Protein AF-A0A177C1U3-F1 (afdb_monomer)

Radius of gyration: 17.41 Å; Cα contacts (8 Å, |Δi|>4): 372; chains: 1; bounding box: 35×48×60 Å

Secondary structure (DSSP, 8-state):
-HHHHHHHHHHTTS--EEEEEEEEEEPP-TTS-----EEEEEE-TT--SPPPTTTSPPEEB-S---TT--EEEEEE-TT---SS-GGG--GGGEEEEEEEEEETTEEEEEEESS-BTTBPTTEEEETTS-EEEEEEEPPSS-S--TTS-BTTEEEEEEEEEEESS-HHHHHHGGGT---

Organism: NCBI:txid1460663

Solvent-accessible surface area (backbone atoms only — not comparable to full-atom values): 10012 Å² total; per-residue (Å²): 123,76,70,64,62,61,57,63,65,54,60,75,72,72,66,75,22,39,25,26,39,25,44,34,40,33,61,52,62,94,93,55,82,83,61,64,52,63,28,31,36,58,37,51,76,84,61,90,62,64,80,49,67,94,69,37,57,79,35,42,66,34,98,66,36,69,92,83,38,69,15,33,22,72,39,48,55,93,96,50,46,20,80,56,58,64,96,73,20,42,33,80,35,36,40,34,42,38,36,19,69,38,79,63,72,73,38,41,37,39,29,36,55,49,71,57,88,91,42,56,54,27,31,30,21,33,84,87,67,46,81,49,37,42,39,45,54,43,58,84,77,72,86,70,59,86,36,52,71,47,84,58,34,28,40,33,65,32,30,42,33,43,24,80,55,37,19,60,60,67,48,34,46,87,71,74,62,69,136

pLDDT: mean 81.42, std 16.25, range [36.5, 97.38]

Structure (mmCIF, N/CA/C/O backbone):
data_AF-A0A177C1U3-F1
#
_entry.id   AF-A0A177C1U3-F1
#
loop_
_atom_site.group_PDB
_atom_site.id
_atom_site.type_symbol
_atom_site.label_atom_id
_atom_site.label_alt_id
_atom_site.label_comp_id
_atom_site.label_asym_id
_atom_site.label_entity_id
_atom_site.label_seq_id
_atom_site.pdbx_PDB_ins_code
_atom_site.Cartn_x
_atom_site.Cartn_y
_atom_site.Cartn_z
_atom_site.occupancy
_atom_site.B_iso_or_equiv
_atom_site.auth_seq_id
_atom_site.auth_comp_id
_atom_site.auth_asym_id
_atom_site.auth_atom_id
_atom_site.pdbx_PDB_model_num
ATOM 1 N N . MET A 1 1 ? -15.295 -27.715 32.038 1.00 53.31 1 MET A N 1
ATOM 2 C CA . MET A 1 1 ? -15.786 -27.075 30.794 1.00 53.31 1 MET A CA 1
ATOM 3 C C . MET A 1 1 ? -15.367 -25.613 30.617 1.00 53.31 1 MET A C 1
ATOM 5 O O . MET A 1 1 ? -15.285 -25.189 29.478 1.00 53.31 1 MET A O 1
ATOM 9 N N . LEU A 1 2 ? -15.043 -24.852 31.671 1.00 50.16 2 LEU A N 1
ATOM 10 C CA . LEU A 1 2 ? -14.601 -23.446 31.549 1.00 50.16 2 LEU A CA 1
ATOM 11 C C . LEU A 1 2 ? -13.180 -23.249 30.981 1.00 50.16 2 LEU A C 1
ATOM 13 O O . LEU A 1 2 ? -12.895 -22.213 30.396 1.00 50.16 2 LEU A O 1
ATOM 17 N N . VAL A 1 3 ? -12.302 -24.247 31.104 1.00 51.56 3 VAL A N 1
ATOM 18 C CA . VAL A 1 3 ? -10.895 -24.147 30.668 1.00 51.56 3 VAL A CA 1
ATOM 19 C C . VAL A 1 3 ? -10.744 -24.239 29.141 1.00 51.56 3 VAL A C 1
ATOM 21 O O . VAL A 1 3 ? -9.829 -23.654 28.581 1.00 51.56 3 VAL A O 1
ATOM 24 N N . TYR A 1 4 ? -11.670 -24.907 28.444 1.00 43.78 4 TYR A N 1
ATOM 25 C CA . TYR A 1 4 ? -11.571 -25.124 26.993 1.00 43.78 4 TYR A CA 1
ATOM 26 C C . TYR A 1 4 ? -11.858 -23.851 26.178 1.00 43.78 4 TYR A C 1
ATOM 28 O O . TYR A 1 4 ? -11.235 -23.619 25.147 1.00 43.78 4 TYR A O 1
ATOM 36 N N . TYR A 1 5 ? -12.748 -22.986 26.675 1.00 47.44 5 TYR A N 1
ATOM 37 C CA . TYR A 1 5 ? -13.070 -21.713 26.022 1.00 47.44 5 TYR A CA 1
ATOM 38 C C . TYR A 1 5 ? -11.947 -20.680 26.138 1.00 47.44 5 TYR A C 1
ATOM 40 O O . TYR A 1 5 ? -11.836 -19.829 25.265 1.00 47.44 5 TYR A O 1
ATOM 48 N N . PHE A 1 6 ? -11.095 -20.772 27.165 1.00 46.22 6 PHE A N 1
ATOM 49 C CA . PHE A 1 6 ? -9.978 -19.842 27.359 1.00 46.22 6 PHE A CA 1
ATOM 50 C C . PHE A 1 6 ? -8.821 -20.083 26.380 1.00 46.22 6 PHE A C 1
ATOM 52 O O . PHE A 1 6 ? -8.090 -19.153 26.053 1.00 46.22 6 PHE A O 1
ATOM 59 N N . PHE A 1 7 ? -8.660 -21.315 25.887 1.00 46.75 7 PHE A N 1
ATOM 60 C CA . PHE A 1 7 ? -7.615 -21.626 24.911 1.00 46.75 7 PHE A CA 1
ATOM 61 C C . PHE A 1 7 ?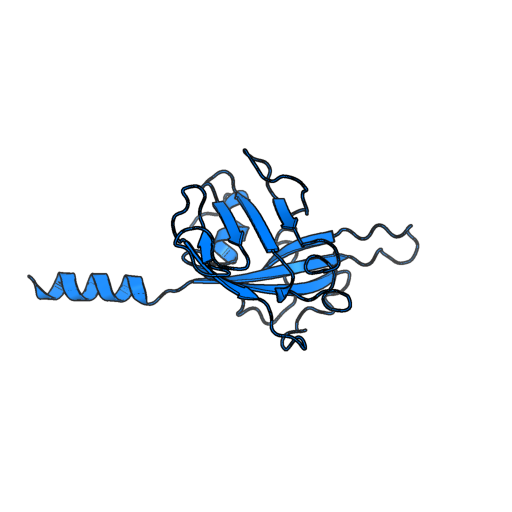 -7.998 -21.212 23.488 1.00 46.75 7 PHE A C 1
ATOM 63 O O . PHE A 1 7 ? -7.125 -20.773 22.750 1.00 46.75 7 PHE A O 1
ATOM 70 N N . ILE A 1 8 ? -9.276 -21.273 23.100 1.00 50.00 8 ILE A N 1
ATOM 71 C CA . ILE A 1 8 ? -9.713 -20.935 21.731 1.00 50.00 8 ILE A CA 1
ATOM 72 C C . ILE A 1 8 ? -9.575 -19.426 21.448 1.00 50.00 8 ILE A C 1
ATOM 74 O O . ILE A 1 8 ? -9.203 -19.040 20.343 1.00 50.00 8 ILE A O 1
ATOM 78 N N . SER A 1 9 ? -9.781 -18.566 22.449 1.00 47.75 9 SER A N 1
ATOM 79 C CA . SER A 1 9 ? -9.638 -17.107 22.314 1.00 47.75 9 SER A CA 1
ATOM 80 C C . SER A 1 9 ? -8.188 -16.612 22.252 1.00 47.75 9 SER A C 1
ATOM 82 O O . SER A 1 9 ? -7.966 -15.481 21.826 1.00 47.75 9 SER A O 1
ATOM 84 N N . LEU A 1 10 ? -7.196 -17.432 22.623 1.00 44.81 10 LEU A N 1
ATOM 85 C CA . LEU A 1 10 ? -5.778 -17.055 22.551 1.00 44.81 10 LEU A CA 1
ATOM 86 C C . LEU A 1 10 ? -5.175 -17.283 21.151 1.00 44.81 10 LEU A C 1
ATOM 88 O O . LEU A 1 10 ? -4.273 -16.556 20.745 1.00 44.81 10 LEU A O 1
ATOM 92 N N . TRP A 1 11 ? -5.695 -18.251 20.387 1.00 43.53 11 TRP A N 1
ATOM 93 C CA . TRP A 1 11 ? -5.224 -18.542 19.023 1.00 43.53 11 TRP A CA 1
ATOM 94 C C . TRP A 1 11 ? -5.636 -17.476 18.004 1.00 43.53 11 TRP A C 1
ATOM 96 O O . TRP A 1 11 ? -4.881 -17.193 17.079 1.00 43.53 11 TRP A O 1
ATOM 106 N N . ALA A 1 12 ? -6.786 -16.828 18.203 1.00 47.59 12 ALA A N 1
ATOM 107 C CA . ALA A 1 12 ? -7.250 -15.742 17.337 1.00 47.59 12 ALA A CA 1
ATOM 108 C C . ALA A 1 12 ? -6.397 -14.458 17.443 1.00 47.59 12 ALA A C 1
ATOM 110 O O . ALA A 1 12 ? -6.535 -13.568 16.612 1.00 47.59 12 ALA A O 1
ATOM 111 N N . LEU A 1 13 ? -5.509 -14.362 18.442 1.00 48.84 13 LEU A N 1
ATOM 112 C CA . LEU A 1 13 ? -4.598 -13.228 18.644 1.00 48.84 13 LEU A CA 1
ATOM 113 C C . LEU A 1 13 ? -3.183 -13.468 18.085 1.00 48.84 13 LEU A C 1
ATOM 115 O O . LEU A 1 13 ? -2.348 -12.572 18.174 1.00 48.84 13 LEU A O 1
ATOM 119 N N . LEU A 1 14 ? -2.888 -14.656 17.539 1.00 47.84 14 LEU A N 1
ATOM 120 C CA . LEU A 1 14 ? -1.517 -15.060 17.185 1.00 47.84 14 LEU A CA 1
ATOM 121 C C . LEU A 1 14 ? -1.222 -15.129 15.684 1.00 47.84 14 LEU A C 1
ATOM 123 O O . LEU A 1 14 ? -0.073 -15.353 15.313 1.00 47.84 14 LEU A O 1
ATOM 127 N N . VAL A 1 15 ? -2.208 -14.889 14.821 1.00 54.69 15 VAL A N 1
ATOM 128 C CA . VAL A 1 15 ? -1.978 -14.754 13.376 1.00 54.69 15 VAL A CA 1
ATOM 129 C C . VAL A 1 15 ? -2.362 -13.338 12.968 1.00 54.69 15 VAL A C 1
ATOM 131 O O . VAL A 1 15 ? -3.425 -13.098 12.406 1.00 54.69 15 VAL A O 1
ATOM 134 N N . SER A 1 16 ? -1.506 -12.375 13.319 1.00 68.69 16 SER A N 1
ATOM 135 C CA . SER A 1 16 ? -1.513 -11.091 12.618 1.00 68.69 16 SER A CA 1
ATOM 136 C C . SER A 1 16 ? -1.026 -11.380 11.207 1.00 68.69 16 SER A C 1
ATOM 138 O O . SER A 1 16 ? 0.105 -11.831 11.036 1.00 68.69 16 SER A O 1
ATOM 140 N N . ALA A 1 17 ? -1.876 -11.157 10.213 1.00 86.69 17 ALA A N 1
ATOM 141 C CA . ALA A 1 17 ? -1.422 -11.134 8.839 1.00 86.69 17 ALA A CA 1
ATOM 142 C C . ALA A 1 17 ? -0.738 -9.793 8.564 1.00 86.69 17 ALA A C 1
ATOM 144 O O . ALA A 1 17 ? -0.953 -8.798 9.268 1.00 86.69 17 ALA A O 1
ATOM 145 N N . ASP A 1 18 ? 0.088 -9.755 7.533 1.00 92.62 18 ASP A N 1
ATOM 146 C CA . ASP A 1 18 ? 0.663 -8.521 7.046 1.00 92.62 18 ASP A CA 1
ATOM 147 C C . ASP A 1 18 ? 0.786 -8.519 5.523 1.00 92.62 18 ASP A C 1
ATOM 149 O O . ASP A 1 18 ? 0.714 -9.542 4.835 1.00 92.62 18 ASP A O 1
ATOM 153 N N . PHE A 1 19 ? 0.885 -7.312 4.984 1.00 94.19 19 PHE A N 1
ATOM 154 C CA . PHE A 1 19 ? 1.200 -7.089 3.587 1.00 94.19 19 PHE A CA 1
ATOM 155 C C . PHE A 1 19 ? 1.979 -5.793 3.419 1.00 94.19 19 PHE A C 1
ATOM 157 O O . PHE A 1 19 ? 1.792 -4.824 4.156 1.00 94.19 19 PHE A O 1
ATOM 164 N N . ASP A 1 20 ? 2.839 -5.760 2.413 1.00 94.44 20 ASP A N 1
ATOM 165 C CA . ASP A 1 20 ? 3.543 -4.560 1.997 1.00 94.44 20 ASP A CA 1
ATOM 166 C C . ASP A 1 20 ? 2.868 -3.971 0.751 1.00 94.44 20 ASP A C 1
ATOM 168 O O . ASP A 1 20 ? 2.563 -4.676 -0.214 1.00 94.44 20 ASP A O 1
ATOM 172 N N . VAL A 1 21 ? 2.645 -2.657 0.761 1.00 94.88 21 VAL A N 1
ATOM 173 C CA . VAL A 1 21 ? 2.140 -1.906 -0.392 1.00 94.88 21 VAL A CA 1
ATOM 174 C C . VAL A 1 21 ? 3.330 -1.342 -1.155 1.00 94.88 21 VAL A C 1
ATOM 176 O O . VAL A 1 21 ? 4.073 -0.504 -0.633 1.00 94.88 21 VAL A O 1
ATOM 179 N N . TYR A 1 22 ? 3.501 -1.772 -2.400 1.00 94.12 22 TYR A N 1
ATOM 180 C CA . TYR A 1 22 ? 4.544 -1.292 -3.300 1.00 94.12 22 TYR A CA 1
ATOM 181 C C . TYR A 1 22 ? 3.949 -0.428 -4.405 1.00 94.12 22 TYR A C 1
ATOM 183 O O . TYR A 1 22 ? 2.953 -0.799 -5.022 1.00 94.12 22 TYR A O 1
ATOM 191 N N . LEU A 1 23 ? 4.606 0.691 -4.703 1.00 92.56 23 LEU A N 1
ATOM 192 C CA . LEU A 1 23 ? 4.437 1.372 -5.980 1.00 92.56 23 LEU A CA 1
ATOM 193 C C . LEU A 1 23 ? 5.287 0.649 -7.024 1.00 92.56 23 LEU A C 1
ATOM 195 O O . LEU A 1 23 ? 6.480 0.440 -6.808 1.00 92.56 23 LEU A O 1
ATOM 199 N N . VAL A 1 24 ? 4.699 0.321 -8.164 1.00 90.50 24 VAL A N 1
ATOM 200 C CA . VAL A 1 24 ? 5.369 -0.358 -9.270 1.00 90.50 24 VAL A CA 1
ATOM 201 C C . VAL A 1 24 ? 5.517 0.598 -10.438 1.00 90.50 24 VAL A C 1
ATOM 203 O O . VAL A 1 24 ? 4.559 1.248 -10.854 1.00 90.50 24 VAL A O 1
ATOM 206 N N . THR A 1 25 ? 6.723 0.654 -10.988 1.00 86.81 25 THR A N 1
ATOM 207 C CA . THR A 1 25 ? 7.022 1.368 -12.228 1.00 86.81 25 THR A CA 1
ATOM 208 C C . THR A 1 25 ? 7.610 0.388 -13.232 1.00 86.81 25 THR A C 1
ATOM 210 O O . THR A 1 25 ? 8.618 -0.249 -12.927 1.00 86.81 25 THR A O 1
ATOM 213 N N . SER A 1 26 ? 7.013 0.269 -14.419 1.00 78.06 26 SER A N 1
ATOM 214 C CA . SER A 1 26 ? 7.599 -0.508 -15.519 1.00 78.06 26 SER A CA 1
ATOM 215 C C . SER A 1 26 ? 8.511 0.374 -16.377 1.00 78.06 26 SER A C 1
ATOM 217 O O . SER A 1 26 ? 8.063 1.411 -16.878 1.00 78.06 26 SER A O 1
ATOM 219 N N . ALA A 1 27 ? 9.755 -0.039 -16.610 1.00 64.19 27 ALA A N 1
ATOM 220 C CA . ALA A 1 27 ? 10.576 0.552 -17.659 1.00 64.19 27 ALA A CA 1
ATOM 221 C C . ALA A 1 27 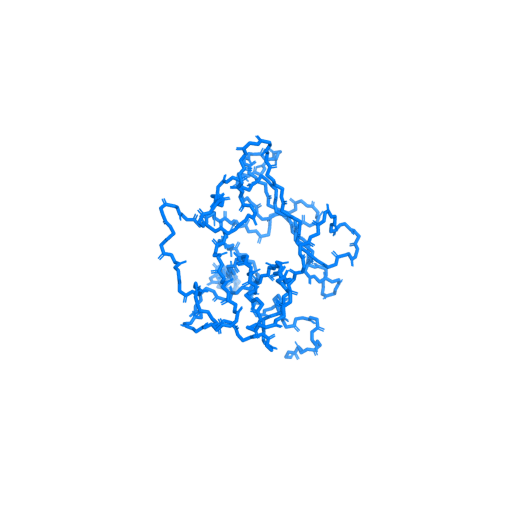? 10.054 0.076 -19.023 1.00 64.19 27 ALA A C 1
ATOM 223 O O . ALA A 1 27 ? 9.823 -1.113 -19.232 1.00 64.19 27 ALA A O 1
ATOM 224 N N . SER A 1 28 ? 9.841 0.994 -19.967 1.00 52.78 28 SER A N 1
ATOM 225 C CA . SER A 1 28 ? 9.477 0.604 -21.329 1.00 52.78 28 SER A CA 1
ATOM 226 C C . SER A 1 28 ? 10.597 -0.222 -21.963 1.00 52.78 28 SER A C 1
ATOM 228 O O . SER A 1 28 ? 11.766 0.156 -21.876 1.00 52.78 28 SER A O 1
ATOM 230 N N . ASN A 1 29 ? 10.219 -1.285 -22.670 1.00 52.00 29 ASN A N 1
ATOM 231 C CA . ASN A 1 29 ? 11.100 -2.046 -23.552 1.00 52.00 29 ASN A CA 1
ATOM 232 C C . ASN A 1 29 ? 11.994 -1.131 -24.425 1.00 52.00 29 ASN A C 1
ATOM 234 O O . ASN A 1 29 ? 11.485 -0.136 -24.963 1.00 52.00 29 ASN A O 1
ATOM 238 N N . PRO A 1 30 ? 13.287 -1.457 -24.630 1.00 47.00 30 PRO A N 1
ATOM 239 C CA . PRO A 1 30 ? 14.147 -0.712 -25.547 1.00 47.00 30 PRO A CA 1
ATOM 240 C C . PRO A 1 30 ? 13.505 -0.623 -26.942 1.00 47.00 30 PRO A C 1
ATOM 242 O O . PRO A 1 30 ? 13.189 -1.643 -27.550 1.00 47.00 30 PRO A O 1
ATOM 245 N N . GLY A 1 31 ? 13.291 0.596 -27.452 1.00 52.03 31 GLY A N 1
ATOM 246 C CA . GLY A 1 31 ? 12.771 0.833 -28.809 1.00 52.03 31 GLY A CA 1
ATOM 247 C C . GLY A 1 31 ? 11.268 1.128 -28.934 1.00 52.03 31 GLY A C 1
ATOM 248 O O . GLY A 1 31 ? 10.792 1.308 -30.054 1.00 52.03 31 GLY A O 1
ATOM 249 N N . LYS A 1 32 ? 10.516 1.231 -27.829 1.00 51.38 32 LYS A N 1
ATOM 250 C CA . LYS A 1 32 ? 9.143 1.777 -27.829 1.00 51.38 32 LYS A CA 1
ATOM 251 C C . LYS A 1 32 ? 9.092 3.152 -27.149 1.00 51.38 32 LYS A C 1
ATOM 253 O O . LYS A 1 32 ? 9.909 3.410 -26.266 1.00 51.38 32 LYS A O 1
ATOM 258 N N . PRO A 1 33 ? 8.158 4.045 -27.539 1.00 51.88 33 PRO A N 1
ATOM 259 C CA . PRO A 1 33 ? 7.934 5.288 -26.808 1.00 51.88 33 PRO A CA 1
ATOM 260 C C . PRO A 1 33 ? 7.646 4.981 -25.334 1.00 51.88 33 PRO A C 1
ATOM 262 O O . PRO A 1 33 ? 6.914 4.041 -25.020 1.00 51.88 33 PRO A O 1
ATOM 265 N N . PHE A 1 34 ? 8.265 5.756 -24.444 1.00 52.25 34 PHE A N 1
ATOM 266 C CA . PHE A 1 34 ? 8.211 5.555 -23.000 1.00 52.25 34 PHE A CA 1
ATOM 267 C C . PHE A 1 34 ? 6.773 5.715 -22.494 1.00 52.25 34 PHE A C 1
ATOM 269 O O . PHE A 1 34 ? 6.265 6.828 -22.378 1.00 52.25 34 PHE A O 1
ATOM 276 N N . VAL A 1 35 ? 6.118 4.597 -22.188 1.00 52.97 35 VAL A N 1
ATOM 277 C CA . VAL A 1 35 ? 4.864 4.572 -21.432 1.00 52.97 35 VAL A CA 1
ATOM 278 C C . VAL A 1 35 ? 5.168 3.835 -20.138 1.00 52.97 35 VAL A C 1
ATOM 280 O O . VAL A 1 35 ? 5.068 2.611 -20.071 1.00 52.97 35 VAL A O 1
ATOM 283 N N . ALA A 1 36 ? 5.627 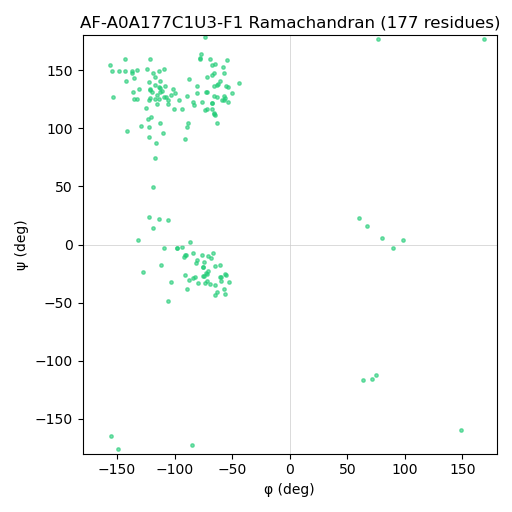4.570 -19.125 1.00 64.06 36 ALA A N 1
ATOM 284 C CA . ALA A 1 36 ? 5.734 4.007 -17.789 1.00 64.06 36 ALA A CA 1
ATOM 285 C C . ALA A 1 36 ? 4.319 3.713 -17.294 1.00 64.06 36 ALA A C 1
ATOM 287 O O . ALA A 1 36 ? 3.533 4.633 -17.066 1.00 64.06 36 ALA A O 1
ATOM 288 N N . THR A 1 37 ? 3.993 2.433 -17.138 1.00 73.19 37 THR A N 1
ATOM 289 C CA . THR A 1 37 ? 2.818 2.065 -16.359 1.00 73.19 37 THR A CA 1
ATOM 290 C C . THR A 1 37 ? 3.201 2.234 -14.899 1.00 73.19 37 THR A C 1
ATOM 292 O O . THR A 1 37 ? 4.197 1.668 -14.438 1.00 73.19 37 THR A O 1
ATOM 295 N N . VAL A 1 38 ? 2.438 3.069 -14.202 1.00 84.31 38 VAL A N 1
ATOM 296 C CA . VAL A 1 38 ? 2.541 3.254 -12.759 1.00 84.31 38 VAL A CA 1
ATOM 297 C C . VAL A 1 38 ? 1.325 2.592 -12.139 1.00 84.31 38 VAL A C 1
ATOM 299 O O . VAL A 1 38 ? 0.190 2.844 -12.543 1.00 84.31 38 VAL A O 1
ATOM 302 N N . GLY A 1 39 ? 1.574 1.719 -11.179 1.00 91.25 39 GLY A N 1
ATOM 303 C CA . GLY A 1 39 ? 0.529 1.020 -10.456 1.00 91.25 39 GLY A CA 1
ATOM 304 C C . GLY A 1 39 ? 1.022 0.599 -9.089 1.00 91.25 39 GLY A C 1
ATOM 305 O O . GLY A 1 39 ? 2.055 1.056 -8.605 1.00 91.25 39 GLY A O 1
ATOM 306 N N . TRP A 1 40 ? 0.276 -0.300 -8.480 1.00 93.81 40 TRP A N 1
ATOM 307 C CA . TRP A 1 40 ? 0.471 -0.724 -7.113 1.00 93.81 40 TRP A CA 1
ATOM 308 C C . TRP A 1 40 ? 0.431 -2.240 -7.018 1.00 93.81 40 TRP A C 1
ATOM 310 O O . TRP A 1 40 ? -0.252 -2.904 -7.796 1.00 93.81 40 TRP A O 1
ATOM 320 N N . GLN A 1 41 ? 1.153 -2.794 -6.055 1.00 93.88 41 GLN A N 1
ATOM 321 C CA . GLN A 1 41 ? 1.120 -4.216 -5.745 1.00 93.88 41 GLN A CA 1
ATOM 322 C C . GLN A 1 41 ? 1.044 -4.420 -4.239 1.00 93.88 41 GLN A C 1
ATOM 324 O O . GLN A 1 41 ? 1.667 -3.691 -3.467 1.00 93.88 41 GLN A O 1
ATOM 329 N N . ILE A 1 42 ? 0.283 -5.439 -3.852 1.00 94.38 42 ILE A N 1
ATOM 330 C CA . ILE A 1 42 ? 0.211 -5.937 -2.483 1.00 94.38 42 ILE A CA 1
ATOM 331 C C . ILE A 1 42 ? 1.090 -7.180 -2.425 1.00 94.38 42 ILE A C 1
ATOM 333 O O . ILE A 1 42 ? 0.843 -8.150 -3.142 1.00 94.38 42 ILE A O 1
ATOM 337 N N . VAL A 1 43 ? 2.152 -7.130 -1.629 1.00 92.56 43 VAL A N 1
ATOM 338 C CA . VAL A 1 43 ? 3.215 -8.139 -1.625 1.00 92.56 43 VAL A CA 1
ATOM 339 C C . VAL A 1 43 ? 3.344 -8.736 -0.234 1.00 92.56 43 VAL A C 1
ATOM 341 O O . VAL A 1 43 ? 3.258 -8.022 0.762 1.00 92.56 43 VAL A O 1
ATOM 344 N N . ASP A 1 44 ? 3.558 -10.047 -0.172 1.00 91.75 44 ASP A N 1
ATOM 345 C CA . ASP A 1 44 ? 3.869 -10.734 1.077 1.00 91.75 44 ASP A CA 1
ATOM 346 C C . ASP A 1 44 ? 5.262 -10.287 1.581 1.00 91.75 44 ASP A C 1
ATOM 348 O O . ASP A 1 44 ? 6.251 -10.459 0.855 1.00 91.75 44 ASP A O 1
ATOM 352 N N . PRO A 1 45 ? 5.361 -9.731 2.803 1.00 90.25 45 PRO A N 1
ATOM 353 C CA . PRO A 1 45 ? 6.605 -9.273 3.421 1.00 90.25 45 PRO A CA 1
ATOM 354 C C . PRO A 1 45 ? 7.713 -10.326 3.519 1.00 90.25 45 PRO A C 1
ATOM 356 O O . PRO A 1 45 ? 8.893 -9.972 3.580 1.00 90.25 45 PRO A O 1
ATOM 359 N N . SER A 1 46 ? 7.348 -11.608 3.559 1.00 89.25 46 SER A N 1
ATOM 360 C CA . SER A 1 46 ? 8.270 -12.738 3.667 1.00 89.25 46 SER A CA 1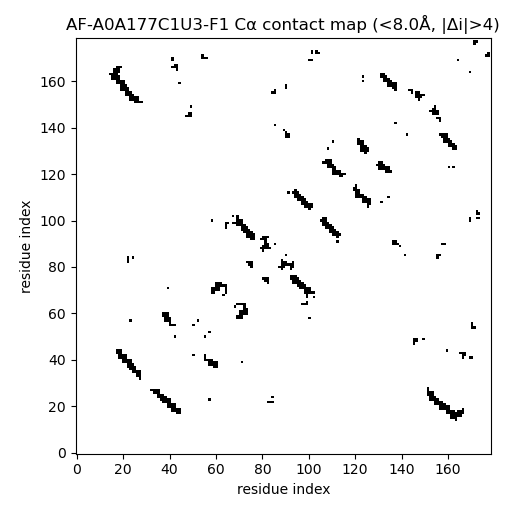
ATOM 361 C C . SER A 1 46 ? 8.913 -13.132 2.334 1.00 89.25 46 SER A C 1
ATOM 363 O O . SER A 1 46 ? 9.893 -13.877 2.322 1.00 89.25 46 SER A O 1
ATOM 365 N N . ARG A 1 47 ? 8.411 -12.631 1.194 1.00 86.94 47 ARG A N 1
ATOM 366 C CA . ARG A 1 47 ? 8.918 -13.027 -0.128 1.00 86.94 47 ARG A CA 1
ATOM 367 C C . ARG A 1 47 ? 10.347 -12.573 -0.343 1.00 86.94 47 ARG A C 1
ATOM 369 O O . ARG A 1 47 ? 10.639 -11.386 -0.245 1.00 86.94 47 ARG A O 1
ATOM 376 N N . ASP A 1 48 ? 11.216 -13.505 -0.733 1.00 85.44 48 ASP A N 1
ATOM 377 C CA . ASP A 1 48 ? 12.632 -13.239 -1.022 1.00 85.44 48 ASP A CA 1
ATOM 378 C C . ASP A 1 48 ? 12.964 -12.901 -2.477 1.00 85.44 48 ASP A C 1
ATOM 380 O O . ASP A 1 48 ? 14.053 -12.416 -2.778 1.00 85.44 48 ASP A O 1
ATOM 384 N N . SER A 1 49 ? 12.006 -13.095 -3.377 1.00 88.00 49 SER A N 1
ATOM 385 C CA . SER A 1 49 ? 12.163 -12.879 -4.812 1.00 88.00 49 SER A CA 1
ATOM 386 C C . SER A 1 49 ? 11.169 -11.850 -5.334 1.00 88.00 49 SER A C 1
ATOM 388 O O . SER A 1 49 ? 10.150 -11.567 -4.701 1.00 88.00 49 SER A O 1
ATOM 390 N N . CYS A 1 50 ? 11.490 -11.279 -6.494 1.00 88.19 50 CYS A N 1
ATOM 391 C CA . CYS A 1 50 ? 10.612 -10.359 -7.200 1.00 88.19 50 CYS A CA 1
ATOM 392 C C . CYS A 1 50 ? 9.198 -10.939 -7.345 1.00 88.19 50 CYS A C 1
ATOM 394 O O . CYS A 1 50 ? 9.074 -12.083 -7.788 1.00 88.19 50 CYS A O 1
ATOM 396 N N .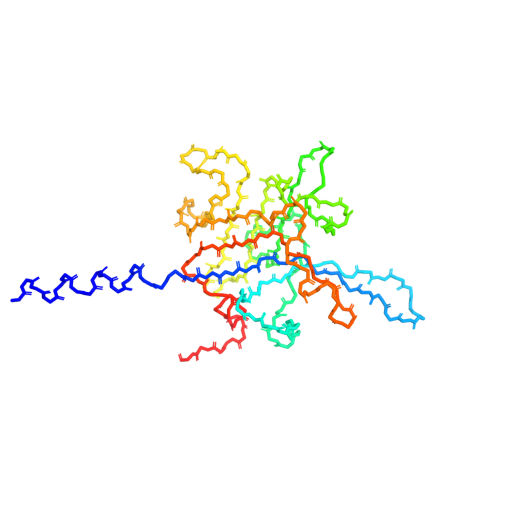 PRO A 1 51 ? 8.141 -10.176 -7.001 1.00 85.75 51 PRO A N 1
ATOM 397 C CA . PRO A 1 51 ? 6.773 -10.650 -7.137 1.00 85.75 51 PRO A CA 1
ATOM 398 C C . PRO A 1 51 ? 6.487 -11.065 -8.577 1.00 85.75 51 PRO A C 1
ATOM 400 O O . PRO A 1 51 ? 6.665 -10.277 -9.505 1.00 85.75 51 PRO A O 1
ATOM 403 N N . ASP A 1 52 ? 6.046 -12.306 -8.752 1.00 79.56 52 ASP A N 1
ATOM 404 C CA . ASP A 1 52 ? 5.640 -12.816 -10.054 1.00 79.56 52 ASP A CA 1
ATOM 405 C C . ASP A 1 52 ? 4.365 -12.082 -10.508 1.00 79.56 52 ASP A C 1
ATOM 407 O O . ASP A 1 52 ? 3.351 -12.156 -9.804 1.00 79.56 52 ASP A O 1
ATOM 411 N N . PRO A 1 53 ? 4.363 -11.398 -11.667 1.00 69.25 53 PRO A N 1
ATOM 412 C CA . PRO A 1 53 ? 3.167 -10.759 -12.211 1.00 69.25 53 PRO A CA 1
ATOM 413 C C . PRO A 1 53 ? 1.985 -11.720 -12.399 1.00 69.25 53 PRO A C 1
ATOM 415 O O . PRO A 1 53 ? 0.837 -11.282 -12.356 1.00 69.25 53 PRO A O 1
ATOM 418 N N . ALA A 1 54 ? 2.241 -13.024 -12.576 1.00 67.88 54 ALA A N 1
ATOM 419 C CA . ALA A 1 54 ? 1.190 -14.037 -12.637 1.00 67.88 54 ALA A CA 1
ATOM 420 C C . ALA A 1 54 ? 0.524 -14.283 -11.274 1.00 67.88 54 ALA A C 1
ATOM 422 O O . ALA A 1 54 ? -0.615 -14.742 -11.236 1.00 67.88 54 ALA A O 1
ATOM 423 N N . HIS A 1 55 ? 1.206 -13.966 -10.167 1.00 70.44 55 HIS A N 1
ATOM 424 C CA . HIS A 1 55 ? 0.750 -14.195 -8.793 1.00 70.44 55 HIS A CA 1
ATOM 425 C C . HIS A 1 55 ? 0.429 -12.926 -8.006 1.00 70.44 55 HIS A C 1
ATOM 427 O O . HIS A 1 55 ? -0.295 -12.997 -7.015 1.00 70.44 55 HIS A O 1
ATOM 433 N N . THR A 1 56 ? 0.913 -11.775 -8.457 1.00 82.69 56 THR A N 1
ATOM 434 C CA . THR A 1 56 ? 0.694 -10.480 -7.823 1.00 82.69 56 THR A CA 1
ATOM 435 C C . THR A 1 56 ? 0.207 -9.499 -8.877 1.00 82.69 56 THR A C 1
ATOM 437 O O . THR A 1 56 ? 0.978 -8.975 -9.684 1.00 82.69 56 THR A O 1
ATOM 440 N N . ARG A 1 57 ? -1.104 -9.249 -8.884 1.00 86.44 57 ARG A N 1
ATOM 441 C CA . ARG A 1 57 ? -1.721 -8.362 -9.874 1.00 86.44 57 ARG A CA 1
ATOM 442 C C . ARG A 1 57 ? -1.243 -6.923 -9.701 1.00 86.44 57 ARG A C 1
ATOM 444 O O . ARG A 1 57 ? -1.028 -6.457 -8.584 1.00 86.44 57 ARG A O 1
ATOM 451 N N . MET A 1 58 ? -1.149 -6.203 -10.812 1.00 88.12 58 MET A N 1
ATOM 452 C CA . MET A 1 58 ? -0.942 -4.759 -10.798 1.00 88.12 58 MET A CA 1
ATOM 453 C C . MET A 1 58 ? -2.285 -4.050 -10.600 1.00 88.12 58 MET A C 1
ATOM 455 O O . MET A 1 58 ? -3.201 -4.198 -11.406 1.00 88.12 58 MET A O 1
ATOM 459 N N . ILE A 1 59 ? -2.394 -3.272 -9.529 1.00 91.81 59 ILE A N 1
ATOM 460 C CA . ILE A 1 59 ? -3.569 -2.471 -9.192 1.00 91.81 59 ILE A CA 1
ATOM 461 C C . ILE A 1 59 ? -3.328 -1.052 -9.698 1.00 91.81 59 ILE A C 1
ATOM 463 O O . ILE A 1 59 ? -2.317 -0.432 -9.377 1.00 91.81 59 ILE A O 1
ATOM 467 N N . LEU A 1 60 ? -4.232 -0.533 -10.521 1.00 91.38 60 LEU A N 1
ATOM 468 C CA . LEU A 1 60 ? -4.031 0.775 -11.139 1.00 91.38 60 LEU A CA 1
ATOM 469 C C . LEU A 1 60 ? -4.174 1.908 -10.124 1.00 91.38 60 LEU A C 1
ATOM 471 O O . LEU A 1 60 ? -5.042 1.870 -9.247 1.00 91.38 60 LEU A O 1
ATOM 475 N N . ASP A 1 61 ? -3.352 2.939 -10.306 1.00 91.62 61 ASP A N 1
ATOM 476 C CA . ASP A 1 61 ? -3.568 4.223 -9.655 1.00 91.62 61 ASP A CA 1
ATOM 477 C C . ASP A 1 61 ? -4.864 4.866 -10.182 1.00 91.62 61 ASP A C 1
ATOM 479 O O . ASP A 1 61 ? -5.158 4.826 -11.384 1.00 91.62 61 ASP A O 1
ATOM 483 N N . LYS A 1 62 ? -5.677 5.417 -9.281 1.00 93.25 62 LYS A N 1
ATOM 484 C CA . LYS A 1 62 ? -6.953 6.056 -9.604 1.00 93.25 62 LYS A CA 1
ATOM 485 C C . LYS A 1 62 ? -7.125 7.350 -8.827 1.00 93.25 62 LYS A C 1
ATOM 487 O O . LYS A 1 62 ? -6.766 7.465 -7.664 1.00 93.25 62 LYS A O 1
ATOM 492 N N . THR A 1 63 ? -7.809 8.305 -9.447 1.00 91.75 63 THR A N 1
ATOM 493 C CA . THR A 1 63 ? -8.249 9.533 -8.771 1.00 91.75 63 THR A CA 1
ATOM 494 C C . THR A 1 63 ? -9.443 9.307 -7.842 1.00 91.75 63 THR A C 1
ATOM 496 O O . THR A 1 63 ? -9.689 10.127 -6.960 1.00 9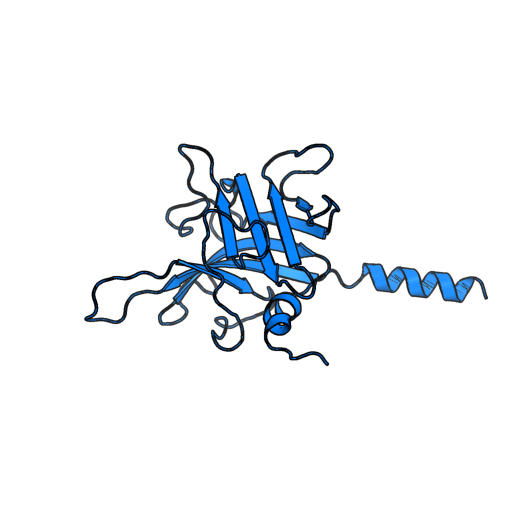1.75 63 THR A O 1
ATOM 499 N N . ASP A 1 64 ? -10.173 8.207 -8.040 1.00 91.75 64 ASP A N 1
ATOM 500 C CA . ASP A 1 64 ? -11.365 7.811 -7.294 1.00 91.75 64 ASP A CA 1
ATOM 501 C C . ASP A 1 64 ? -11.523 6.281 -7.325 1.00 91.75 64 ASP A C 1
ATOM 503 O O . ASP A 1 64 ? -11.532 5.672 -8.402 1.00 91.75 64 ASP A O 1
ATOM 507 N N . VAL A 1 65 ? -11.660 5.681 -6.142 1.00 93.06 65 VAL A N 1
ATOM 508 C CA . VAL A 1 65 ? -11.866 4.236 -5.929 1.00 93.06 65 VAL A CA 1
ATOM 509 C C . VAL A 1 65 ? -13.203 3.942 -5.232 1.00 93.06 65 VAL A C 1
ATOM 511 O O . VAL A 1 65 ? -13.440 2.830 -4.763 1.00 93.06 65 VAL A O 1
ATOM 514 N N . SER A 1 66 ? -14.101 4.931 -5.178 1.00 86.88 66 SER A N 1
ATOM 515 C CA . SER A 1 66 ? -15.443 4.770 -4.622 1.00 86.88 66 SER A CA 1
ATOM 516 C C . SER A 1 66 ? -16.340 3.876 -5.490 1.00 86.88 66 SER A C 1
ATOM 518 O O . SER A 1 66 ? -16.114 3.664 -6.689 1.00 86.88 66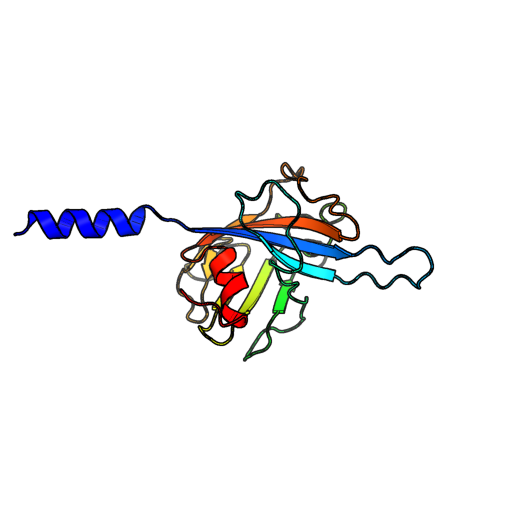 SER A O 1
ATOM 520 N N . GLY A 1 67 ? -17.396 3.342 -4.870 1.00 86.44 67 GLY A N 1
ATOM 521 C CA . GLY A 1 67 ? -18.288 2.375 -5.506 1.00 86.44 67 GLY A CA 1
ATOM 522 C C . GLY A 1 67 ? -17.592 1.028 -5.679 1.00 86.44 67 GLY A C 1
ATOM 523 O O . GLY A 1 67 ? -17.251 0.408 -4.673 1.00 86.44 67 GLY A O 1
ATOM 524 N N . ASN A 1 68 ? -17.404 0.627 -6.943 1.00 87.06 68 ASN A N 1
ATOM 525 C CA . ASN A 1 68 ? -16.899 -0.691 -7.357 1.00 87.06 68 ASN A CA 1
ATOM 526 C C . ASN A 1 68 ? -15.622 -0.571 -8.223 1.00 87.06 68 ASN A C 1
ATOM 528 O O . ASN A 1 68 ? -15.353 -1.389 -9.105 1.00 87.06 68 ASN A O 1
ATOM 532 N N . LYS A 1 69 ? -14.883 0.537 -8.088 1.00 92.69 69 LYS A N 1
ATOM 533 C CA . LYS A 1 69 ? -13.745 0.872 -8.958 1.00 92.69 69 LYS A CA 1
ATOM 534 C C . LYS A 1 69 ? -12.446 0.321 -8.378 1.00 92.69 69 LYS A C 1
ATOM 536 O O . LYS A 1 69 ? -11.785 1.013 -7.610 1.00 92.69 69 LYS A O 1
ATOM 541 N N . ILE A 1 70 ? -12.066 -0.902 -8.756 1.00 92.56 70 ILE A N 1
ATOM 542 C CA . ILE A 1 70 ? -10.838 -1.549 -8.251 1.00 92.56 70 ILE A CA 1
ATOM 543 C C . ILE A 1 70 ? -9.615 -0.692 -8.584 1.00 92.56 70 ILE A C 1
ATOM 545 O O . ILE A 1 70 ? -9.390 -0.351 -9.748 1.00 92.56 70 ILE A O 1
ATOM 549 N N . GLY A 1 71 ? -8.834 -0.325 -7.573 1.00 94.56 71 GLY A N 1
ATOM 550 C CA . GLY A 1 71 ? -7.702 0.579 -7.711 1.00 94.56 71 GLY A CA 1
ATOM 551 C C . GLY A 1 71 ? -7.156 1.048 -6.368 1.00 94.56 71 GLY A C 1
ATOM 552 O O . GLY A 1 71 ? -7.713 0.756 -5.309 1.00 94.56 71 GLY A O 1
ATOM 553 N N . ILE A 1 72 ? -6.079 1.823 -6.429 1.00 96.69 72 ILE A N 1
ATOM 554 C CA . ILE A 1 72 ? -5.569 2.574 -5.283 1.00 96.69 72 ILE A CA 1
ATOM 555 C C . ILE A 1 72 ? -5.553 4.049 -5.649 1.00 96.69 72 ILE A C 1
ATOM 557 O O . ILE A 1 72 ? -5.077 4.434 -6.713 1.00 96.69 72 ILE A O 1
ATOM 561 N N . ARG A 1 73 ? -6.067 4.874 -4.749 1.00 96.31 73 ARG A N 1
ATOM 562 C CA . ARG A 1 73 ? -5.963 6.321 -4.797 1.00 96.31 73 ARG A CA 1
ATOM 563 C C . ARG A 1 73 ? -4.964 6.762 -3.746 1.00 96.31 73 ARG A C 1
ATOM 565 O O . ARG A 1 73 ? -5.151 6.517 -2.557 1.00 96.31 73 ARG A O 1
ATOM 572 N N . CYS A 1 74 ? -3.919 7.441 -4.194 1.00 95.69 74 CYS A N 1
ATOM 573 C CA . CYS A 1 74 ? -2.899 8.003 -3.326 1.00 95.69 74 CYS A CA 1
ATOM 574 C C . CYS A 1 74 ? -2.945 9.532 -3.400 1.00 95.69 74 CYS A C 1
ATOM 576 O O . CYS A 1 74 ? -2.888 10.117 -4.481 1.00 95.69 74 CYS A O 1
ATOM 578 N N . ILE A 1 75 ? -3.074 10.186 -2.246 1.00 95.06 75 ILE A N 1
ATOM 579 C CA . ILE A 1 75 ? -3.171 11.642 -2.129 1.00 95.06 75 ILE A CA 1
ATOM 580 C C . ILE A 1 75 ? -2.039 12.146 -1.250 1.00 95.06 75 ILE A C 1
ATOM 582 O O . ILE A 1 75 ? -1.797 11.621 -0.160 1.00 95.06 75 ILE A O 1
ATOM 586 N N . THR A 1 76 ? -1.389 13.209 -1.711 1.00 93.81 76 THR A N 1
ATOM 587 C CA . THR A 1 76 ? -0.441 13.996 -0.924 1.00 93.81 76 THR A CA 1
ATOM 588 C C . THR A 1 76 ? -0.867 15.461 -0.915 1.00 93.81 76 THR A C 1
ATOM 590 O O . THR A 1 76 ? -1.507 15.958 -1.845 1.00 93.81 76 THR A O 1
ATOM 593 N N . ASN A 1 77 ? -0.522 16.161 0.155 1.00 87.12 77 ASN A N 1
ATOM 594 C CA . ASN A 1 77 ? -0.726 17.584 0.329 1.00 87.12 77 ASN A CA 1
ATOM 595 C C . ASN A 1 77 ? 0.164 18.371 -0.641 1.00 87.12 77 ASN A C 1
ATOM 597 O O . ASN A 1 77 ? 1.223 17.920 -1.082 1.00 87.12 77 ASN A O 1
ATOM 601 N N . SER A 1 78 ? -0.272 19.588 -0.970 1.00 67.06 78 SER A N 1
ATOM 602 C CA . SER A 1 78 ? 0.455 20.463 -1.891 1.00 67.06 78 SER A CA 1
ATOM 603 C C . SER A 1 78 ? 1.886 20.718 -1.402 1.00 67.06 78 SER A C 1
ATOM 605 O O . SER A 1 78 ? 2.101 21.113 -0.257 1.00 67.06 78 SER A O 1
ATOM 607 N N . GLY A 1 79 ? 2.868 20.492 -2.277 1.00 68.69 79 GLY A N 1
ATOM 608 C CA . GLY A 1 79 ? 4.289 20.702 -1.985 1.00 68.69 79 GLY A CA 1
ATOM 609 C C . GLY A 1 79 ? 5.026 19.491 -1.405 1.00 68.69 79 GLY A C 1
ATOM 610 O O . GLY A 1 79 ? 6.244 19.562 -1.242 1.00 68.69 79 GLY A O 1
ATOM 611 N N . THR A 1 80 ? 4.344 18.371 -1.144 1.00 81.69 80 THR A N 1
ATOM 612 C CA . THR A 1 80 ? 4.988 17.102 -0.780 1.00 81.69 80 THR A CA 1
ATOM 613 C C . THR A 1 80 ? 4.666 16.010 -1.799 1.00 81.69 80 THR A C 1
ATOM 615 O O . THR A 1 80 ? 3.599 15.983 -2.409 1.00 81.69 80 THR A O 1
ATOM 618 N N . ASN A 1 81 ? 5.615 15.094 -2.008 1.00 86.88 81 ASN A N 1
ATOM 619 C CA . ASN A 1 81 ? 5.418 13.907 -2.835 1.00 86.88 81 ASN A CA 1
ATOM 620 C C . ASN A 1 81 ? 5.574 12.662 -1.958 1.00 86.88 81 ASN A C 1
ATOM 622 O O . ASN A 1 81 ? 6.603 12.491 -1.298 1.00 86.88 81 ASN A O 1
ATOM 626 N N . GLY A 1 82 ? 4.557 11.804 -1.960 1.00 88.62 82 GLY A N 1
ATOM 627 C CA . GLY A 1 82 ? 4.550 10.504 -1.281 1.00 88.62 82 GLY A CA 1
ATOM 628 C C . GLY A 1 82 ? 4.158 9.341 -2.192 1.00 88.62 82 GLY A C 1
ATOM 629 O O . GLY A 1 82 ? 4.590 8.212 -1.955 1.00 88.62 82 GLY A O 1
ATOM 630 N N . CYS A 1 83 ? 3.431 9.623 -3.275 1.00 91.12 83 CYS A N 1
ATOM 631 C CA . CYS A 1 83 ? 2.881 8.628 -4.197 1.00 91.12 83 CYS A CA 1
ATOM 632 C C . CYS A 1 83 ? 3.820 8.261 -5.360 1.00 91.12 83 CYS A C 1
ATOM 634 O O . CYS A 1 83 ? 3.531 7.327 -6.094 1.00 91.12 83 CYS A O 1
ATOM 636 N N . GLY A 1 84 ? 4.935 8.977 -5.548 1.00 87.75 84 GLY A N 1
ATOM 637 C CA . GLY A 1 84 ? 5.916 8.687 -6.604 1.00 87.75 84 GLY A CA 1
ATOM 638 C C . GLY A 1 84 ? 6.959 7.618 -6.235 1.00 87.75 84 GLY A C 1
ATOM 639 O O . GLY A 1 84 ? 6.881 7.000 -5.179 1.00 87.75 84 GLY A O 1
ATOM 640 N N . PRO A 1 85 ? 7.988 7.389 -7.064 1.00 82.81 85 PRO A N 1
ATOM 641 C CA . PRO A 1 85 ? 9.148 6.562 -6.709 1.00 82.81 85 PRO A CA 1
ATOM 642 C C . PRO A 1 85 ? 9.861 7.057 -5.443 1.00 82.81 85 PRO A C 1
ATOM 644 O O . PRO A 1 85 ? 9.917 8.265 -5.206 1.00 82.81 85 PRO A O 1
ATOM 647 N N . LEU A 1 86 ? 10.451 6.164 -4.636 1.00 77.38 86 LEU A N 1
ATOM 648 C CA . LEU A 1 86 ? 11.140 6.556 -3.389 1.00 77.38 86 LEU A CA 1
ATOM 649 C C . LEU A 1 86 ? 12.310 7.525 -3.624 1.00 77.38 86 LEU A C 1
ATOM 651 O O . LEU A 1 86 ? 12.577 8.377 -2.790 1.00 77.38 86 LEU A O 1
ATOM 655 N N . THR A 1 87 ? 12.957 7.486 -4.788 1.00 74.06 87 THR A N 1
ATOM 656 C CA . THR A 1 87 ? 14.000 8.458 -5.168 1.00 74.06 87 THR A CA 1
ATOM 657 C C . THR A 1 87 ? 13.508 9.908 -5.232 1.00 74.06 87 THR A C 1
ATOM 659 O O . THR A 1 87 ? 14.318 10.830 -5.222 1.00 74.06 87 THR A O 1
ATOM 662 N N . THR A 1 88 ? 12.192 10.118 -5.310 1.00 75.50 88 THR A N 1
ATOM 663 C CA . THR A 1 88 ? 11.553 11.431 -5.504 1.00 75.50 88 THR A CA 1
ATOM 664 C C . THR A 1 88 ? 10.410 11.696 -4.521 1.00 75.50 88 THR A C 1
ATOM 666 O O . THR A 1 88 ? 9.719 12.709 -4.640 1.00 75.50 88 THR A O 1
ATOM 669 N N . SER A 1 89 ? 10.170 10.791 -3.565 1.00 84.69 89 SER A N 1
ATOM 670 C CA . SER A 1 89 ? 9.021 10.858 -2.659 1.00 84.69 89 SER A CA 1
ATOM 671 C C . SER A 1 89 ? 9.280 10.148 -1.331 1.00 84.69 89 SER A C 1
ATOM 673 O O . SER A 1 89 ? 9.984 9.141 -1.274 1.00 84.69 89 SER A O 1
ATOM 675 N N . LEU A 1 90 ? 8.651 10.642 -0.265 1.00 89.31 90 LEU A N 1
ATOM 676 C CA . LEU A 1 90 ? 8.723 10.046 1.068 1.00 89.31 90 LEU A CA 1
ATOM 677 C C . LEU A 1 90 ? 7.372 9.417 1.414 1.00 89.31 90 LEU A C 1
ATOM 679 O O . LEU A 1 90 ? 6.363 10.117 1.355 1.00 89.31 90 LEU A O 1
ATOM 683 N N . PRO A 1 91 ? 7.304 8.140 1.817 1.00 90.69 91 PRO A N 1
ATOM 684 C CA . PRO A 1 91 ? 6.029 7.506 2.152 1.00 90.69 91 PRO A CA 1
ATOM 685 C C . PRO A 1 91 ? 5.290 8.186 3.308 1.00 90.69 91 PRO A C 1
ATOM 687 O O . PRO A 1 91 ? 4.066 8.216 3.328 1.00 90.69 91 PRO A O 1
ATOM 690 N N . THR A 1 92 ? 6.022 8.827 4.222 1.00 92.50 92 THR A N 1
ATOM 691 C CA . THR A 1 92 ? 5.463 9.657 5.302 1.00 92.50 92 THR A CA 1
ATOM 692 C C . THR A 1 92 ? 4.765 10.932 4.809 1.00 92.50 92 THR A C 1
ATOM 694 O O . THR A 1 92 ? 4.150 11.640 5.607 1.00 92.50 92 THR A O 1
ATOM 697 N N . ASN A 1 93 ? 4.852 11.260 3.517 1.00 94.12 93 ASN A N 1
ATOM 698 C CA . ASN A 1 93 ? 4.114 12.352 2.879 1.00 94.12 93 ASN A CA 1
ATOM 699 C C . ASN A 1 93 ? 2.795 11.901 2.241 1.00 94.12 93 ASN A C 1
ATOM 701 O O . ASN A 1 93 ? 2.100 12.744 1.687 1.00 94.12 93 ASN A O 1
ATOM 705 N N . ILE A 1 94 ? 2.456 10.611 2.281 1.00 94.62 94 ILE A N 1
ATOM 706 C CA . ILE A 1 94 ? 1.145 10.129 1.839 1.00 94.62 94 ILE A CA 1
ATOM 707 C C . ILE A 1 94 ? 0.126 10.543 2.897 1.00 94.62 94 ILE A C 1
ATOM 709 O O . ILE A 1 94 ? 0.226 10.107 4.041 1.00 94.62 94 ILE A O 1
ATOM 713 N N . ASP A 1 95 ? -0.822 11.400 2.525 1.00 95.31 95 ASP A N 1
ATOM 714 C CA . ASP A 1 95 ? -1.848 11.901 3.438 1.00 95.31 95 ASP A CA 1
ATOM 715 C C . ASP A 1 95 ? -3.083 11.005 3.454 1.00 95.31 95 ASP A C 1
ATOM 717 O O . ASP A 1 95 ? -3.662 10.780 4.516 1.00 95.31 95 ASP A O 1
ATOM 721 N N . ILE A 1 96 ? -3.463 10.471 2.289 1.00 95.56 96 ILE A N 1
ATOM 722 C CA . ILE A 1 96 ? -4.534 9.481 2.157 1.00 95.56 96 ILE A CA 1
ATOM 723 C C . ILE A 1 96 ? -4.079 8.387 1.195 1.00 95.56 96 ILE A C 1
ATOM 725 O O . ILE A 1 96 ? -3.615 8.677 0.090 1.00 95.56 96 ILE A O 1
ATOM 729 N N . MET A 1 97 ? -4.252 7.134 1.599 1.00 97.06 97 MET A N 1
ATOM 730 C CA . MET A 1 97 ? -4.195 5.980 0.707 1.00 97.06 97 MET A CA 1
ATOM 731 C C . MET A 1 97 ? -5.512 5.222 0.820 1.00 97.06 97 MET A C 1
ATOM 733 O O . MET A 1 97 ? -5.793 4.599 1.838 1.00 97.06 97 MET A O 1
ATOM 737 N N . GLU A 1 98 ? -6.329 5.316 -0.221 1.00 97.38 98 GLU A N 1
ATOM 738 C CA . GLU A 1 98 ? -7.627 4.653 -0.329 1.00 97.38 98 GLU A CA 1
ATOM 739 C C . GLU A 1 98 ? -7.472 3.489 -1.311 1.00 97.38 98 GLU A C 1
ATOM 741 O O . GLU A 1 98 ? -7.006 3.663 -2.436 1.00 97.38 98 GLU A O 1
ATOM 746 N N . MET A 1 99 ? -7.804 2.283 -0.878 1.00 96.44 99 MET A N 1
ATOM 747 C CA . MET A 1 99 ? -7.552 1.041 -1.593 1.00 96.44 99 MET A CA 1
ATOM 748 C C . MET A 1 99 ? -8.867 0.305 -1.753 1.00 96.44 99 MET A C 1
ATOM 750 O O . MET A 1 99 ? -9.461 -0.128 -0.771 1.00 96.44 99 MET A O 1
ATOM 754 N N . HIS A 1 100 ? -9.297 0.108 -2.991 1.00 95.44 100 HIS A N 1
ATOM 755 C CA . HIS A 1 100 ? -10.403 -0.777 -3.296 1.00 95.44 100 HIS A CA 1
ATOM 756 C C . HIS A 1 100 ? -9.865 -1.975 -4.072 1.00 95.44 100 HIS A C 1
ATOM 758 O O . HIS A 1 100 ? -9.481 -1.870 -5.236 1.00 95.44 100 HIS A O 1
ATOM 764 N N . LEU A 1 101 ? -9.758 -3.100 -3.376 1.00 92.50 101 LEU A N 1
ATOM 765 C CA . LEU A 1 101 ? -8.990 -4.257 -3.812 1.00 92.50 101 LEU A CA 1
ATOM 766 C C . LEU A 1 101 ? -9.897 -5.360 -4.352 1.00 92.50 101 LEU A C 1
ATOM 768 O O . LEU A 1 101 ? -9.487 -6.076 -5.249 1.00 92.50 101 LEU A O 1
ATOM 772 N N . SER A 1 102 ? -11.113 -5.525 -3.852 1.00 90.12 102 SER A N 1
ATOM 773 C CA . SER A 1 102 ? -12.050 -6.487 -4.435 1.00 90.12 102 SER A CA 1
ATOM 774 C C . SER A 1 102 ? -13.483 -6.104 -4.116 1.00 90.12 102 SER A C 1
ATOM 776 O O . SER A 1 102 ? -13.754 -5.457 -3.101 1.00 90.12 102 SER A O 1
ATOM 778 N N . GLU A 1 103 ? -14.398 -6.544 -4.971 1.00 86.88 103 GLU A N 1
ATOM 779 C CA . GLU A 1 103 ? -15.844 -6.390 -4.803 1.00 86.88 103 GLU A CA 1
ATOM 780 C C . GLU A 1 103 ? -16.493 -7.567 -4.071 1.00 86.88 103 GLU A C 1
ATOM 782 O O . GLU A 1 103 ? -17.530 -7.440 -3.424 1.00 86.88 103 GLU A O 1
ATOM 787 N N . THR A 1 104 ? -15.886 -8.740 -4.148 1.00 84.75 104 THR A N 1
ATOM 788 C CA . THR A 1 104 ? -16.327 -9.955 -3.456 1.00 84.75 104 THR A CA 1
ATOM 789 C C . THR A 1 104 ? -15.052 -10.563 -2.867 1.00 84.75 104 THR A C 1
ATOM 791 O O . THR A 1 104 ? -14.108 -10.602 -3.639 1.00 84.75 104 THR A O 1
ATOM 794 N N . PRO A 1 105 ? -14.934 -10.850 -1.544 1.00 85.81 105 PRO A N 1
ATOM 795 C CA . PRO A 1 105 ? -15.614 -10.046 -0.554 1.00 85.81 105 PRO A CA 1
ATOM 796 C C . PRO A 1 105 ? -15.198 -8.594 -0.796 1.00 85.81 105 PRO A C 1
ATOM 798 O O . PRO A 1 105 ? -14.149 -8.301 -1.381 1.00 85.81 105 PRO A O 1
ATOM 801 N N . LYS A 1 106 ? -16.013 -7.669 -0.313 1.00 88.62 106 LYS A N 1
ATOM 802 C CA . LYS A 1 106 ? -15.658 -6.267 -0.427 1.00 88.62 106 LYS A CA 1
ATOM 803 C C . LYS A 1 106 ? -14.400 -5.982 0.401 1.00 88.62 106 LYS A C 1
ATOM 805 O O . LYS A 1 106 ? -14.449 -6.022 1.627 1.00 88.62 106 LYS A O 1
ATOM 810 N N . MET A 1 107 ? -13.291 -5.690 -0.273 1.00 91.12 107 MET A N 1
ATOM 811 C CA . MET A 1 107 ? -12.026 -5.272 0.331 1.00 91.12 107 MET A CA 1
ATOM 812 C C . MET A 1 107 ? -11.803 -3.807 -0.017 1.00 91.12 107 MET A C 1
ATOM 814 O O . MET A 1 107 ? -11.341 -3.476 -1.109 1.00 91.12 107 MET A O 1
ATOM 818 N N . HIS A 1 108 ? -12.192 -2.925 0.895 1.00 94.31 108 HIS A N 1
ATOM 819 C CA . HIS A 1 108 ? -12.016 -1.488 0.753 1.00 94.31 108 HIS A CA 1
ATOM 820 C C . HIS A 1 108 ? -11.424 -0.941 2.044 1.00 94.31 108 HIS A C 1
ATOM 822 O O . HIS A 1 108 ? -12.000 -1.159 3.112 1.00 94.31 108 HIS A O 1
ATOM 828 N N . TYR A 1 109 ? -10.302 -0.239 1.928 1.00 95.44 109 TYR A N 1
ATOM 829 C CA . TYR A 1 109 ? -9.590 0.314 3.065 1.00 95.44 109 TYR A CA 1
ATOM 830 C C . TYR A 1 109 ? -9.121 1.735 2.810 1.00 95.44 109 TYR A C 1
ATOM 832 O O . TYR A 1 109 ? -8.730 2.070 1.695 1.00 95.44 109 TYR A O 1
ATOM 840 N N . THR A 1 110 ? -9.048 2.527 3.869 1.00 96.69 110 THR A N 1
ATOM 841 C CA . THR A 1 110 ? -8.490 3.874 3.831 1.00 96.69 110 THR A CA 1
ATOM 842 C C . THR A 1 110 ? -7.485 4.054 4.953 1.00 96.69 110 THR A C 1
ATOM 844 O O . THR A 1 110 ? -7.742 3.703 6.102 1.00 96.69 110 THR A O 1
ATOM 847 N N . ILE A 1 111 ? -6.337 4.626 4.610 1.00 96.56 111 ILE A N 1
ATOM 848 C CA . ILE A 1 111 ? -5.268 4.987 5.534 1.00 96.56 111 ILE A CA 1
ATOM 849 C C . ILE A 1 111 ? -5.144 6.507 5.514 1.00 96.56 111 ILE A C 1
ATOM 851 O O . ILE A 1 111 ? -5.002 7.098 4.442 1.00 96.56 111 ILE A O 1
ATOM 855 N N . TYR A 1 112 ? -5.157 7.127 6.692 1.00 95.44 112 TYR A N 1
ATOM 856 C CA . TYR A 1 112 ? -4.966 8.568 6.856 1.00 95.44 112 TYR A CA 1
ATOM 857 C C . TYR A 1 112 ? -3.653 8.867 7.568 1.00 95.44 112 TYR A C 1
ATOM 859 O O . TYR A 1 112 ? -3.297 8.208 8.544 1.00 95.44 112 TYR A O 1
ATOM 867 N N . LYS A 1 113 ? -2.960 9.918 7.139 1.00 93.94 113 LYS A N 1
ATOM 868 C CA . LYS A 1 113 ? -1.901 10.531 7.938 1.00 93.94 113 LYS A CA 1
ATOM 869 C C . LYS A 1 113 ? -2.502 11.461 8.986 1.00 93.94 113 LYS A C 1
ATOM 871 O O . LYS A 1 113 ? -3.357 12.290 8.686 1.00 93.94 113 LYS A O 1
ATOM 876 N N . GLY A 1 114 ? -1.972 11.384 10.202 1.00 90.31 114 GLY A N 1
ATOM 877 C CA . GLY A 1 114 ? -2.500 12.118 11.345 1.00 90.31 114 GLY A CA 1
ATOM 878 C C . GLY A 1 114 ? -3.774 11.487 11.904 1.00 90.31 114 GLY A C 1
ATOM 879 O O . GLY A 1 114 ? -4.266 10.475 11.417 1.00 90.31 114 GLY A O 1
ATOM 880 N N . THR A 1 115 ? -4.283 12.067 12.984 1.00 87.50 115 THR A N 1
ATOM 881 C CA . THR A 1 115 ? -5.491 11.569 13.646 1.00 87.50 115 THR A CA 1
ATOM 882 C C . THR A 1 115 ? -6.725 11.871 12.798 1.00 87.50 115 THR A C 1
ATOM 884 O O . THR A 1 115 ? -6.927 13.016 12.393 1.00 87.50 115 THR A O 1
ATOM 887 N N . HIS A 1 116 ? -7.580 10.870 12.585 1.00 85.94 116 HIS A N 1
ATOM 888 C CA . HIS A 1 116 ? -8.847 11.018 11.870 1.00 85.94 116 HIS A CA 1
ATOM 889 C C . HIS A 1 116 ? -10.009 10.571 12.765 1.00 85.94 116 HIS A C 1
ATOM 891 O O . HIS A 1 116 ? -10.259 9.381 12.959 1.00 85.94 116 HIS A O 1
ATOM 897 N N . GLY A 1 117 ? -10.710 11.538 13.363 1.00 89.38 117 GLY A N 1
ATOM 898 C CA . GLY A 1 117 ? -11.713 11.255 14.390 1.00 89.38 117 GLY A CA 1
ATOM 899 C C . GLY A 1 117 ? -11.071 10.629 15.632 1.00 89.38 117 GLY A C 1
ATOM 900 O O . GLY A 1 117 ? -10.251 11.265 16.290 1.00 89.38 117 GLY A O 1
ATOM 901 N N . VAL A 1 118 ? -11.447 9.386 15.947 1.00 88.25 118 VAL A N 1
ATOM 902 C CA . VAL A 1 118 ? -10.879 8.606 17.066 1.00 88.25 118 VAL A CA 1
ATOM 903 C C . VAL A 1 118 ? -9.680 7.742 16.658 1.00 88.25 118 VAL A C 1
ATOM 905 O O . VAL A 1 118 ? -9.018 7.173 17.527 1.00 88.25 118 VAL A O 1
ATOM 908 N N . HIS A 1 119 ? -9.402 7.645 15.356 1.00 89.19 119 HIS A N 1
ATOM 909 C CA . HIS A 1 119 ? -8.387 6.756 14.800 1.00 89.19 119 HIS A CA 1
ATOM 910 C C . HIS A 1 119 ? -7.015 7.417 14.771 1.00 89.19 119 HIS A C 1
ATOM 912 O O . HIS A 1 119 ? -6.881 8.620 14.516 1.00 89.19 119 HIS A O 1
ATOM 918 N N . ARG A 1 120 ? -5.982 6.619 15.040 1.00 89.88 120 ARG A N 1
ATOM 919 C CA . ARG A 1 120 ? -4.591 7.086 15.063 1.00 89.88 120 ARG A CA 1
ATOM 920 C C . ARG A 1 120 ? -4.061 7.263 13.640 1.00 89.88 120 ARG A C 1
ATOM 922 O O . ARG A 1 120 ? -4.616 6.745 12.676 1.00 89.88 120 ARG A O 1
ATOM 929 N N . SER A 1 121 ? -2.945 7.983 13.522 1.00 93.94 121 SER A N 1
ATOM 930 C CA . SER A 1 121 ? -2.226 8.088 12.248 1.00 93.94 121 SER A CA 1
ATOM 931 C C . SER A 1 121 ? -1.909 6.704 11.699 1.00 93.94 121 SER A C 1
ATOM 933 O O . SER A 1 121 ? -1.426 5.859 12.443 1.00 93.94 121 SER A O 1
ATOM 935 N N . TYR A 1 122 ? -2.137 6.520 10.403 1.00 94.88 122 TYR A N 1
ATOM 9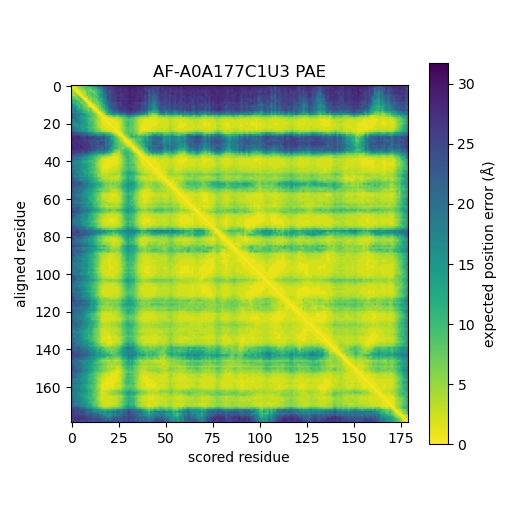36 C CA . TYR A 1 122 ? -1.916 5.297 9.635 1.00 94.88 122 TYR A CA 1
ATOM 937 C C . TYR A 1 122 ? -2.701 4.068 10.107 1.00 94.88 122 TYR A C 1
ATOM 939 O O . TYR A 1 122 ? -2.327 2.932 9.830 1.00 94.88 122 TYR A O 1
ATOM 947 N N . GLU A 1 123 ? -3.808 4.265 10.815 1.00 96.00 123 GLU A N 1
ATOM 948 C CA . GLU A 1 123 ? -4.764 3.185 11.031 1.00 96.00 123 GLU A CA 1
ATOM 949 C C . GLU A 1 123 ? -5.367 2.730 9.692 1.00 96.00 123 GLU A C 1
ATOM 951 O O . GLU A 1 123 ? -5.673 3.557 8.830 1.00 96.00 123 GLU A O 1
ATOM 956 N N . LEU A 1 124 ? -5.494 1.414 9.506 1.00 95.62 124 LEU A N 1
ATOM 957 C CA . LEU A 1 124 ? -6.108 0.826 8.319 1.00 95.62 124 LEU A CA 1
ATOM 958 C C . LEU A 1 124 ? -7.607 0.716 8.582 1.00 95.62 124 LEU A C 1
ATOM 960 O O . LEU A 1 124 ? -8.035 -0.145 9.348 1.00 95.62 124 LEU A O 1
ATOM 964 N N . LEU A 1 125 ? -8.402 1.592 7.978 1.00 95.44 125 LEU A N 1
ATOM 965 C CA . LEU A 1 125 ? -9.839 1.666 8.230 1.00 95.44 125 LEU A CA 1
ATOM 966 C C . LEU A 1 125 ? -10.610 0.954 7.130 1.00 95.44 125 LEU A C 1
ATOM 968 O O . LEU A 1 125 ? -10.362 1.212 5.958 1.00 95.44 125 LEU A O 1
ATOM 972 N N . GLY A 1 126 ? -11.542 0.078 7.492 1.00 94.06 126 GLY A N 1
ATOM 973 C CA . GLY A 1 126 ? -12.482 -0.522 6.549 1.00 94.06 126 GLY A CA 1
ATOM 974 C C . GLY A 1 126 ? -13.568 0.458 6.092 1.00 94.06 126 GLY A C 1
ATOM 975 O O . GLY A 1 126 ? -13.630 1.610 6.528 1.00 94.06 126 GLY A O 1
ATOM 976 N N . LEU A 1 127 ? -14.458 -0.004 5.210 1.00 91.38 127 LEU A N 1
ATOM 977 C CA . LEU A 1 127 ? -15.516 0.823 4.610 1.00 91.38 127 LEU A CA 1
ATOM 978 C C . LEU A 1 127 ? -16.476 1.436 5.648 1.00 91.38 127 LEU A C 1
ATOM 980 O O . LEU A 1 127 ? -17.008 2.521 5.420 1.00 91.38 127 LEU A O 1
ATOM 984 N N . GLY A 1 128 ? -16.718 0.747 6.766 1.00 91.00 128 GLY A N 1
ATOM 985 C CA . GLY A 1 128 ? -17.575 1.226 7.853 1.00 91.00 128 GLY A CA 1
ATOM 986 C C . GLY A 1 128 ? -16.850 2.103 8.878 1.00 91.00 128 GLY A C 1
ATOM 987 O O . GLY A 1 128 ? -17.472 2.527 9.851 1.00 91.00 128 GLY A O 1
ATOM 988 N N . GLY A 1 129 ? -15.558 2.385 8.676 1.00 92.19 129 GLY A N 1
ATOM 989 C CA . GLY A 1 129 ? -14.708 3.083 9.642 1.00 92.19 129 GLY A CA 1
ATOM 990 C C . GLY A 1 129 ? -14.185 2.186 10.768 1.00 92.19 129 GLY A C 1
ATOM 991 O O . GLY A 1 129 ? -13.552 2.676 11.698 1.00 92.19 129 GLY A O 1
ATOM 992 N N . GLU A 1 130 ? -14.430 0.878 10.714 1.00 93.19 130 GLU A N 1
ATOM 993 C CA . GLU A 1 130 ? -13.837 -0.075 11.642 1.00 93.19 130 GLU A CA 1
ATOM 994 C C . GLU A 1 130 ? -12.324 -0.197 11.434 1.00 93.19 130 GLU A C 1
ATOM 996 O O . GLU A 1 130 ? -11.821 -0.131 10.312 1.00 93.19 130 GLU A O 1
ATOM 1001 N N . SER A 1 131 ? -11.590 -0.418 12.523 1.00 92.62 131 SER A N 1
ATOM 1002 C CA . SER A 1 131 ? -10.160 -0.702 12.451 1.00 92.62 131 SER A CA 1
ATOM 1003 C C . SER A 1 131 ? -9.938 -2.106 11.887 1.00 92.62 131 SER A C 1
ATOM 1005 O O . SER A 1 131 ? -10.342 -3.098 12.495 1.00 92.62 131 SER A O 1
ATOM 1007 N N . ALA A 1 132 ? -9.297 -2.193 10.726 1.00 92.00 132 ALA A N 1
ATOM 1008 C CA . ALA A 1 132 ? -8.869 -3.438 10.093 1.00 92.00 132 ALA A CA 1
ATOM 1009 C C . ALA A 1 132 ? -7.386 -3.750 10.359 1.00 92.00 132 ALA A C 1
ATOM 1011 O O . ALA A 1 132 ? -6.887 -4.789 9.919 1.00 92.00 132 ALA A O 1
ATOM 1012 N N . GLY A 1 133 ? -6.681 -2.851 11.054 1.00 93.00 133 GLY A N 1
ATOM 1013 C CA . GLY A 1 133 ? -5.261 -2.982 11.332 1.00 93.00 133 GLY A CA 1
ATOM 1014 C C . GLY A 1 133 ? -4.535 -1.644 11.437 1.00 93.00 133 GLY A C 1
ATOM 1015 O O . GLY A 1 133 ? -5.133 -0.588 11.648 1.00 93.00 133 GLY A O 1
ATOM 1016 N N . HIS A 1 134 ? -3.219 -1.687 11.267 1.00 94.81 134 HIS A N 1
ATOM 1017 C CA . HIS A 1 134 ? -2.361 -0.509 11.304 1.00 94.81 134 HIS A CA 1
ATOM 1018 C C . HIS A 1 134 ? -1.261 -0.626 10.260 1.00 94.81 134 HIS A C 1
ATOM 1020 O O . HIS A 1 134 ? -0.690 -1.699 10.072 1.00 94.81 134 HIS A O 1
ATOM 1026 N N . CYS A 1 135 ? -0.951 0.482 9.602 1.00 95.69 135 CYS A N 1
ATOM 1027 C CA . CYS A 1 135 ? 0.125 0.558 8.639 1.00 95.69 135 CYS A CA 1
ATOM 1028 C C . CYS A 1 135 ? 1.245 1.467 9.131 1.00 95.69 135 CYS A C 1
ATOM 1030 O O . CYS A 1 135 ? 1.025 2.459 9.815 1.00 95.69 135 CYS A O 1
ATOM 1032 N N . GLU A 1 136 ? 2.460 1.158 8.714 1.00 94.38 136 GLU A N 1
ATOM 1033 C CA . GLU A 1 136 ? 3.645 1.954 8.969 1.00 94.38 136 GLU A CA 1
ATOM 1034 C C . GLU A 1 136 ? 4.263 2.358 7.628 1.00 94.38 136 GLU A C 1
ATOM 1036 O O . GLU A 1 136 ? 4.528 1.496 6.778 1.00 94.38 136 GLU A O 1
ATOM 1041 N N . PRO A 1 137 ? 4.503 3.659 7.394 1.00 94.00 137 PRO A N 1
ATOM 1042 C CA . PRO A 1 137 ? 5.234 4.103 6.220 1.00 94.00 137 PRO A CA 1
ATOM 1043 C C . PRO A 1 137 ? 6.640 3.509 6.217 1.00 94.00 137 PRO A C 1
ATOM 1045 O O . PRO A 1 137 ? 7.310 3.472 7.249 1.00 94.00 137 PRO A O 1
ATOM 1048 N N . GLN A 1 138 ? 7.119 3.116 5.040 1.00 90.69 138 GLN A N 1
ATOM 1049 C CA . GLN A 1 138 ? 8.491 2.659 4.872 1.00 90.69 138 GLN A CA 1
ATOM 1050 C C . GLN A 1 138 ? 9.466 3.751 5.369 1.00 90.69 138 GLN A C 1
ATOM 1052 O O . GLN A 1 138 ? 9.381 4.895 4.900 1.00 90.69 138 GLN A O 1
ATOM 1057 N N . PRO A 1 139 ? 10.391 3.423 6.296 1.00 84.94 139 PRO A N 1
ATOM 1058 C CA . PRO A 1 139 ? 11.369 4.375 6.812 1.00 84.94 139 PRO A CA 1
ATOM 1059 C C . PRO A 1 139 ? 12.239 4.995 5.715 1.00 84.94 139 PRO A C 1
ATOM 1061 O O . PRO A 1 139 ? 12.500 4.367 4.684 1.00 84.94 139 PRO A O 1
ATOM 1064 N N . TRP A 1 140 ? 12.725 6.215 5.968 1.00 75.44 140 TRP A N 1
ATOM 1065 C CA . TRP A 1 140 ? 13.721 6.890 5.136 1.00 75.44 140 TRP A CA 1
ATOM 1066 C C . TRP A 1 140 ? 15.051 7.037 5.893 1.00 75.44 140 TRP A C 1
ATOM 1068 O O . TRP A 1 140 ? 15.032 7.534 7.021 1.00 75.44 140 TRP A O 1
ATOM 1078 N N . PRO A 1 141 ? 16.206 6.680 5.298 1.00 77.50 141 PRO A N 1
ATOM 1079 C CA . PRO A 1 141 ? 16.383 6.119 3.953 1.00 77.50 141 PRO A CA 1
ATOM 1080 C C . PRO A 1 141 ? 15.742 4.725 3.811 1.00 77.50 141 PRO A C 1
ATOM 1082 O O . PRO A 1 141 ? 15.563 4.042 4.820 1.00 77.50 141 PRO A O 1
ATOM 1085 N N . PRO A 1 142 ? 15.375 4.294 2.588 1.00 72.75 142 PRO A N 1
ATOM 1086 C CA . PRO A 1 142 ? 14.686 3.027 2.409 1.00 72.75 142 PRO A CA 1
ATOM 1087 C C . PRO A 1 142 ? 15.605 1.871 2.799 1.00 72.75 142 PRO A C 1
ATOM 1089 O O . PRO A 1 142 ? 16.617 1.630 2.145 1.00 72.75 142 PRO A O 1
ATOM 1092 N N . SER A 1 143 ? 15.240 1.172 3.873 1.00 68.38 143 SER A N 1
ATOM 1093 C CA . SER A 1 143 ? 15.934 -0.020 4.368 1.00 68.38 143 SER A CA 1
ATOM 1094 C C . SER A 1 143 ? 15.667 -1.267 3.523 1.00 68.38 143 SER A C 1
ATOM 1096 O O . SER A 1 143 ? 16.445 -2.214 3.578 1.00 68.38 143 SER A O 1
ATOM 1098 N N . ASP A 1 144 ? 14.592 -1.260 2.733 1.00 68.19 144 ASP A N 1
ATOM 1099 C CA . ASP A 1 144 ? 14.154 -2.383 1.911 1.00 68.19 144 ASP A CA 1
ATOM 1100 C C . ASP A 1 144 ? 14.072 -1.967 0.433 1.00 68.19 144 ASP A C 1
ATOM 1102 O O . ASP A 1 144 ? 13.080 -1.405 -0.035 1.00 68.19 144 ASP A O 1
ATOM 1106 N N . GLN A 1 145 ? 15.170 -2.200 -0.292 1.00 72.44 145 GLN A N 1
ATOM 1107 C CA . GLN A 1 145 ? 15.265 -2.041 -1.751 1.00 72.44 145 GLN A CA 1
ATOM 1108 C C . GLN A 1 145 ? 15.284 -3.391 -2.475 1.00 72.44 145 GLN A C 1
ATOM 1110 O O . GLN A 1 145 ? 15.733 -3.487 -3.617 1.00 72.44 145 GLN A O 1
ATOM 1115 N N . LYS A 1 146 ? 14.800 -4.446 -1.814 1.00 79.25 146 LYS A N 1
ATOM 1116 C CA . LYS A 1 146 ? 14.869 -5.830 -2.289 1.00 79.25 146 LYS A CA 1
ATOM 1117 C C . LYS A 1 146 ? 14.321 -6.023 -3.701 1.00 79.25 146 LYS A C 1
ATOM 1119 O O . LYS A 1 146 ? 14.834 -6.839 -4.457 1.00 79.25 146 LYS A O 1
ATOM 1124 N N . PHE A 1 147 ? 13.321 -5.222 -4.065 1.00 83.62 147 PHE A N 1
ATOM 1125 C CA . PHE A 1 147 ? 12.630 -5.277 -5.353 1.00 83.62 147 PHE A CA 1
ATOM 1126 C C . PHE A 1 147 ? 12.869 -4.036 -6.227 1.00 83.62 147 PHE A C 1
ATOM 1128 O O . PHE A 1 147 ? 12.090 -3.743 -7.135 1.00 83.62 147 PHE A O 1
ATOM 1135 N N . ALA A 1 148 ? 13.959 -3.298 -5.986 1.00 80.00 148 ALA A N 1
ATOM 1136 C CA . ALA A 1 148 ? 14.313 -2.135 -6.800 1.00 80.00 148 ALA A CA 1
ATOM 1137 C C . ALA A 1 148 ? 14.663 -2.507 -8.260 1.00 80.00 148 ALA A C 1
ATOM 1139 O O . ALA A 1 148 ? 14.629 -1.650 -9.144 1.00 80.00 148 ALA A O 1
ATOM 1140 N N . ASN A 1 149 ? 14.976 -3.778 -8.533 1.00 82.81 149 ASN A N 1
ATOM 1141 C CA . ASN A 1 149 ? 15.252 -4.276 -9.877 1.00 82.81 149 ASN A CA 1
ATOM 1142 C C . ASN A 1 149 ? 14.662 -5.680 -10.077 1.00 82.81 149 ASN A C 1
ATOM 1144 O O . ASN A 1 149 ? 15.265 -6.679 -9.692 1.00 82.81 149 ASN A O 1
ATOM 1148 N N . CYS A 1 150 ? 13.484 -5.732 -10.693 1.00 86.00 150 CYS A N 1
ATOM 1149 C CA . CYS A 1 150 ? 12.736 -6.945 -11.007 1.00 86.00 150 CYS A CA 1
ATOM 1150 C C . CYS A 1 150 ? 12.544 -7.103 -12.520 1.00 86.00 150 CYS A C 1
ATOM 1152 O O . CYS A 1 150 ? 11.437 -7.325 -13.012 1.00 86.00 150 CYS A O 1
ATOM 1154 N N . GLY A 1 151 ? 13.642 -6.962 -13.270 1.00 83.94 151 GLY A N 1
ATOM 1155 C CA . GLY A 1 151 ? 13.638 -7.039 -14.728 1.00 83.94 151 GLY A CA 1
ATOM 1156 C C . GLY A 1 151 ? 13.052 -5.772 -15.344 1.00 83.94 151 GLY A C 1
ATOM 1157 O O . GLY A 1 151 ? 13.650 -4.705 -15.253 1.00 83.94 151 GLY A O 1
ATOM 1158 N N . GLU A 1 152 ? 11.880 -5.880 -15.970 1.00 81.25 152 GLU A N 1
ATOM 1159 C CA . GLU A 1 152 ? 11.179 -4.726 -16.557 1.00 81.25 152 GLU A CA 1
ATOM 1160 C C . GLU A 1 152 ? 10.483 -3.843 -15.507 1.00 81.25 152 GLU A C 1
ATOM 1162 O O . GLU A 1 152 ? 10.011 -2.753 -15.830 1.00 81.25 152 GLU A O 1
ATOM 1167 N N . TYR A 1 153 ? 10.422 -4.292 -14.250 1.00 84.81 153 TYR A N 1
ATOM 1168 C CA . TYR A 1 153 ? 9.721 -3.606 -13.171 1.00 84.81 153 TYR A CA 1
ATOM 1169 C C . TYR A 1 153 ? 10.675 -3.173 -12.064 1.00 84.81 153 TYR A C 1
ATOM 1171 O O . TYR A 1 153 ? 11.599 -3.889 -11.681 1.00 84.81 153 TYR A O 1
ATOM 1179 N N . THR A 1 154 ? 10.378 -2.020 -11.486 1.00 86.44 154 THR A N 1
ATOM 1180 C CA . THR A 1 154 ? 10.956 -1.551 -10.231 1.00 86.44 154 THR A CA 1
ATOM 1181 C C . THR A 1 154 ? 9.826 -1.359 -9.234 1.00 86.44 154 THR A C 1
ATOM 1183 O O . THR A 1 154 ? 8.820 -0.721 -9.553 1.00 86.44 154 THR A O 1
ATOM 1186 N N . LEU A 1 155 ? 9.995 -1.900 -8.030 1.00 89.00 155 LEU A N 1
ATOM 1187 C CA . LEU A 1 155 ? 9.025 -1.793 -6.955 1.00 89.00 155 LEU A CA 1
ATOM 1188 C C . LEU A 1 155 ? 9.601 -0.944 -5.817 1.00 89.00 155 LEU A C 1
ATOM 1190 O O . LEU A 1 155 ? 10.734 -1.131 -5.373 1.00 89.00 155 LEU A O 1
ATOM 1194 N N . TRP A 1 156 ? 8.783 -0.030 -5.309 1.00 89.38 156 TRP A N 1
ATOM 1195 C CA . TRP A 1 156 ? 9.123 0.890 -4.233 1.00 89.38 156 TRP A CA 1
ATOM 1196 C C . TRP A 1 156 ? 8.180 0.681 -3.056 1.00 89.38 156 TRP A C 1
ATOM 1198 O O . TRP A 1 156 ? 7.004 1.040 -3.137 1.00 89.38 156 TRP A O 1
ATOM 1208 N N . LYS A 1 157 ? 8.687 0.125 -1.953 1.00 92.50 157 LYS A N 1
ATOM 1209 C CA . LYS A 1 157 ? 7.868 -0.105 -0.763 1.00 92.50 157 LYS A CA 1
ATOM 1210 C C . LYS A 1 157 ? 7.376 1.218 -0.188 1.00 92.50 157 LYS A C 1
ATOM 1212 O O . LYS A 1 157 ? 8.171 2.120 0.076 1.00 92.50 157 LYS A O 1
ATOM 1217 N N . LYS A 1 158 ? 6.068 1.337 0.015 1.00 93.69 158 LYS A N 1
ATOM 1218 C CA . LYS A 1 158 ? 5.439 2.528 0.591 1.00 93.69 158 LYS A CA 1
ATOM 1219 C C . LYS A 1 158 ? 4.999 2.309 2.016 1.00 93.69 158 LYS A C 1
ATOM 1221 O O . LYS A 1 158 ? 5.314 3.136 2.864 1.00 93.69 158 LYS A O 1
ATOM 1226 N N . MET A 1 159 ? 4.308 1.216 2.292 1.00 94.56 159 MET A N 1
ATOM 1227 C CA . MET A 1 159 ? 3.796 0.942 3.628 1.00 94.56 159 MET A CA 1
ATOM 1228 C C . MET A 1 159 ? 3.897 -0.545 3.929 1.00 94.56 159 MET A C 1
ATOM 1230 O O . MET A 1 159 ? 3.789 -1.360 3.015 1.00 94.56 159 MET A O 1
ATOM 1234 N N . ARG A 1 160 ? 4.082 -0.875 5.204 1.00 94.81 160 ARG A N 1
ATOM 1235 C CA . ARG A 1 160 ? 3.786 -2.197 5.753 1.00 94.81 160 ARG A CA 1
ATOM 1236 C C . ARG A 1 160 ? 2.481 -2.106 6.516 1.00 94.81 160 ARG A C 1
ATOM 1238 O O . ARG A 1 160 ? 2.365 -1.235 7.365 1.00 94.81 160 ARG A O 1
ATOM 1245 N N . CYS A 1 161 ? 1.531 -2.981 6.244 1.00 95.44 161 CYS A N 1
ATOM 1246 C CA . CYS A 1 161 ? 0.246 -3.023 6.922 1.00 95.44 161 CYS A CA 1
ATOM 1247 C C . CYS A 1 161 ? 0.109 -4.324 7.701 1.00 95.44 161 CYS A C 1
ATOM 1249 O O . CYS A 1 161 ? 0.157 -5.401 7.118 1.00 95.44 161 CYS A O 1
ATOM 1251 N N . LEU A 1 162 ? -0.088 -4.209 9.010 1.00 93.62 162 LEU A N 1
ATOM 1252 C CA . LEU A 1 162 ? -0.542 -5.287 9.879 1.00 93.62 162 LEU A CA 1
ATOM 1253 C C . LEU A 1 162 ? -2.064 -5.329 9.786 1.00 93.62 162 LEU A C 1
ATOM 1255 O O . LEU A 1 162 ? -2.714 -4.314 10.041 1.00 93.62 162 LEU A O 1
ATOM 1259 N N . SER A 1 163 ? -2.635 -6.464 9.396 1.00 89.38 163 SER A N 1
ATOM 1260 C CA . SER A 1 163 ? -4.078 -6.599 9.197 1.00 89.38 163 SER A CA 1
ATOM 1261 C C . SER A 1 163 ? -4.571 -8.018 9.494 1.00 89.38 163 SER A C 1
ATOM 1263 O O . SER A 1 163 ? -3.813 -8.889 9.919 1.00 89.38 163 SER A O 1
ATOM 1265 N N . PHE A 1 164 ? -5.858 -8.265 9.261 1.00 83.25 164 PHE A N 1
ATOM 1266 C CA . PHE A 1 164 ? -6.432 -9.612 9.316 1.00 83.25 164 PHE A CA 1
ATOM 1267 C C . PHE A 1 164 ? -6.211 -10.433 8.035 1.00 83.25 164 PHE A C 1
ATOM 1269 O O . PHE A 1 164 ? -6.386 -11.649 8.060 1.00 83.25 164 PHE A O 1
ATOM 1276 N N . TYR A 1 165 ? -5.838 -9.794 6.921 1.00 84.75 165 TYR A N 1
ATOM 1277 C CA . TYR A 1 165 ? -5.713 -10.434 5.610 1.00 84.75 165 TYR A CA 1
ATOM 1278 C C . TYR A 1 165 ? -4.257 -10.470 5.143 1.00 84.75 165 TYR A C 1
ATOM 1280 O O . TYR A 1 165 ? -3.534 -9.478 5.240 1.00 84.75 165 TYR A O 1
ATOM 1288 N N . THR A 1 166 ? -3.827 -11.617 4.619 1.00 89.44 166 THR A N 1
ATOM 1289 C CA . THR A 1 166 ? -2.493 -11.772 4.024 1.00 89.44 166 THR A CA 1
ATOM 1290 C C . THR A 1 166 ? -2.454 -11.162 2.626 1.00 89.44 166 THR A C 1
ATOM 1292 O O . THR A 1 166 ? -3.487 -11.007 1.967 1.00 89.44 166 THR A O 1
ATOM 1295 N N . ALA A 1 167 ? -1.254 -10.859 2.131 1.00 90.62 167 ALA A N 1
ATOM 1296 C CA . ALA A 1 167 ? -1.085 -10.429 0.745 1.00 90.62 167 ALA A CA 1
ATOM 1297 C C . ALA A 1 167 ? -1.631 -11.457 -0.262 1.00 90.62 167 ALA A C 1
ATOM 1299 O O . ALA A 1 167 ? -2.241 -11.072 -1.259 1.00 90.62 167 ALA A O 1
ATOM 1300 N N . ASP A 1 168 ? -1.452 -12.753 0.002 1.00 87.50 168 ASP A N 1
ATOM 1301 C CA . ASP A 1 168 ? -1.978 -13.814 -0.860 1.00 87.50 168 ASP A CA 1
ATOM 1302 C C . ASP A 1 168 ? -3.511 -13.813 -0.867 1.00 87.50 168 ASP A C 1
ATOM 1304 O O . ASP A 1 168 ? -4.101 -13.805 -1.942 1.00 87.50 168 ASP A O 1
ATOM 1308 N N . TRP A 1 169 ? -4.174 -13.659 0.288 1.00 85.88 169 TRP A N 1
ATOM 1309 C CA . TRP A 1 169 ? -5.636 -13.517 0.339 1.00 85.88 169 TRP A CA 1
ATOM 1310 C C . TRP A 1 169 ? -6.137 -12.344 -0.516 1.00 85.88 169 TRP A C 1
ATOM 1312 O O . TRP A 1 169 ? -7.106 -12.469 -1.268 1.00 85.88 169 TRP A O 1
ATOM 1322 N N . VAL A 1 170 ? -5.443 -11.205 -0.446 1.00 86.50 170 VAL A N 1
ATOM 1323 C CA . VAL A 1 170 ? -5.764 -10.008 -1.235 1.00 86.50 170 VAL A CA 1
ATOM 1324 C C . VAL A 1 170 ? -5.573 -10.232 -2.744 1.00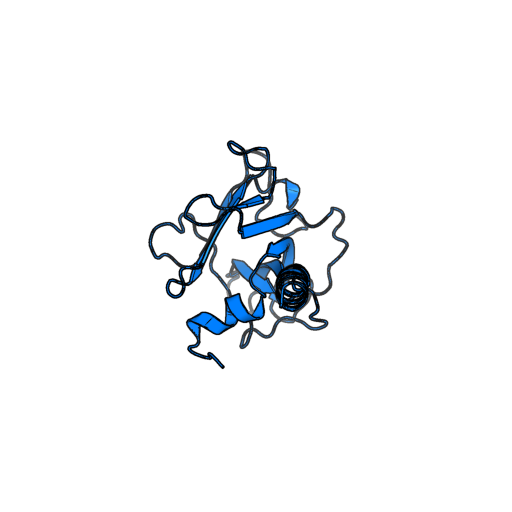 86.50 170 VAL A C 1
ATOM 1326 O O . VAL A 1 170 ? -6.314 -9.660 -3.550 1.00 86.50 170 VAL A O 1
ATOM 1329 N N . ASN A 1 171 ? -4.579 -11.031 -3.138 1.00 86.25 171 ASN A N 1
ATOM 1330 C CA . ASN A 1 171 ? -4.236 -11.294 -4.538 1.00 86.25 171 ASN A CA 1
ATOM 1331 C C . ASN A 1 171 ? -5.028 -12.458 -5.158 1.00 86.25 171 ASN A C 1
ATOM 1333 O O . ASN A 1 171 ? -5.283 -12.455 -6.364 1.00 86.25 171 ASN A O 1
ATOM 1337 N N . ASP A 1 172 ? -5.416 -13.452 -4.364 1.00 76.88 172 ASP A N 1
ATOM 1338 C CA . ASP A 1 172 ? -6.066 -14.677 -4.834 1.00 76.88 172 ASP A CA 1
ATOM 1339 C C . ASP A 1 172 ? -7.560 -14.506 -5.056 1.00 76.88 172 ASP A C 1
ATOM 1341 O O . ASP A 1 172 ? -8.130 -15.171 -5.924 1.00 76.88 172 ASP A O 1
ATOM 1345 N N . TYR A 1 173 ? -8.201 -13.591 -4.328 1.00 65.38 173 TYR A N 1
ATOM 1346 C CA . TYR A 1 173 ? -9.652 -13.615 -4.262 1.00 65.38 173 TYR A CA 1
ATOM 1347 C C . TYR A 1 173 ? -10.340 -13.368 -5.621 1.00 65.38 173 TYR A C 1
ATOM 1349 O O . TYR A 1 173 ? -11.274 -14.084 -5.979 1.00 65.38 173 TYR A O 1
ATOM 1357 N N . GLU A 1 174 ? -9.864 -12.435 -6.447 1.00 56.34 174 GLU A N 1
ATOM 1358 C CA . GLU A 1 174 ? -10.472 -12.202 -7.772 1.00 56.34 174 GLU A CA 1
ATOM 1359 C C . GLU A 1 174 ? -10.210 -13.317 -8.790 1.00 56.34 174 GLU A C 1
ATOM 1361 O O . GLU A 1 174 ? -10.822 -13.340 -9.858 1.00 56.34 174 GLU A O 1
ATOM 1366 N N . ARG A 1 175 ? -9.320 -14.263 -8.479 1.00 55.16 175 ARG A N 1
ATOM 1367 C CA . ARG A 1 175 ? -9.008 -15.373 -9.381 1.00 55.16 175 ARG A CA 1
ATOM 1368 C C . ARG A 1 175 ? -9.993 -16.529 -9.252 1.00 55.16 175 ARG A C 1
ATOM 1370 O O . ARG A 1 175 ? -9.923 -17.454 -10.055 1.00 55.16 175 ARG A O 1
ATOM 1377 N N . GLY A 1 176 ? -10.908 -16.489 -8.278 1.00 43.88 176 GLY A N 1
ATOM 1378 C CA . GLY A 1 176 ? -11.822 -17.598 -7.991 1.00 43.88 176 GLY A CA 1
ATOM 1379 C C . GLY A 1 176 ? -11.108 -18.837 -7.443 1.00 43.88 176 GLY A C 1
ATOM 1380 O O . GLY A 1 176 ? -11.675 -19.926 -7.444 1.00 43.88 176 GLY A O 1
ATOM 1381 N N . TRP A 1 177 ? -9.859 -18.681 -6.995 1.00 36.50 177 TRP A N 1
ATOM 1382 C CA . TRP A 1 177 ? -9.123 -19.711 -6.278 1.00 36.50 177 TRP A CA 1
ATOM 1383 C C . TRP A 1 177 ? -9.433 -19.526 -4.798 1.00 36.50 177 TRP A C 1
ATOM 1385 O O . TRP A 1 177 ? -8.921 -18.624 -4.138 1.00 36.50 177 TRP A O 1
ATOM 1395 N N . HIS A 1 178 ? -10.334 -20.355 -4.290 1.00 42.97 178 HIS A N 1
ATOM 1396 C CA . HIS A 1 178 ? -10.524 -20.532 -2.860 1.00 42.97 178 HIS A CA 1
ATOM 1397 C C . HIS A 1 178 ? -10.188 -21.994 -2.538 1.00 42.97 178 HIS A C 1
ATOM 1399 O O . HIS A 1 178 ? -10.555 -22.864 -3.334 1.00 42.97 178 HIS A O 1
ATOM 1405 N N . PRO A 1 179 ? -9.462 -22.276 -1.444 1.00 39.72 179 PRO A N 1
ATOM 1406 C CA . PRO A 1 179 ? -9.368 -23.631 -0.910 1.00 39.72 179 PRO A CA 1
ATOM 1407 C C . PRO A 1 179 ? -10.738 -24.172 -0.473 1.00 39.72 179 PRO A C 1
ATOM 1409 O O . PRO A 1 179 ? -11.615 -23.358 -0.096 1.00 39.72 179 PRO A O 1
#

Sequence (179 aa):
MLVYYFFISLWALLVSADFDVYLVTSASNPGKPFVATVGWQIVDPSRDSCPDPAHTRMILDKTDVSGNKIGIRCITNSGTNGCGPLTTSLPTNIDIMEMHLSETPKMHYTIYKGTHGVHRSYELLGLGGESAGHCEPQPWPPSDQKFANCGEYTLWKKMRCLSFYTADWVNDYERGWHP

Nearest PDB structures (foldseek):
  9ioz-assembly1_L  TM=1.524E-01  e=3.848E-01  Escherichia phage T5
  6h6l-assembly2_C  TM=2.100E-01  e=5.068E+00  Murine norovirus 1

Foldseek 3Di:
DVVVVVVVVVVVVPDFAKWWKKWKWFADDPPDDGDTQTFIWTHFPPDQAADDCVQIPTFHEDCDDPDFRAHKHWDFDPPFAQRDALVRHFLLRGAKIWGAQHVVVGDTWMAGAADDPPDGHQFTAGPVRDGQWGKDFQDPPHPDQSQCPRDRMGIHTGIMTGGPDHSSNSRCVVVVDDD

Mean predicted aligned error: 8.37 Å